Protein AF-G5GIS7-F1 (afdb_monomer_lite)

Structure (mmCIF, N/CA/C/O backbone):
data_AF-G5GIS7-F1
#
_entry.id   AF-G5GIS7-F1
#
loop_
_atom_site.group_PDB
_atom_site.id
_atom_site.type_symbol
_atom_site.label_atom_id
_atom_site.label_alt_id
_atom_site.label_comp_id
_atom_site.label_asym_id
_atom_site.label_entity_id
_atom_site.label_seq_id
_atom_site.pdbx_PDB_ins_code
_atom_site.Cartn_x
_atom_site.Cartn_y
_atom_site.Cartn_z
_atom_site.occupancy
_atom_site.B_iso_or_equiv
_atom_site.auth_seq_id
_atom_site.auth_comp_id
_atom_site.auth_asym_id
_atom_site.auth_atom_id
_atom_site.pdbx_PDB_model_num
ATOM 1 N N . MET A 1 1 ? 23.547 7.539 -21.924 1.00 41.38 1 MET A N 1
ATOM 2 C CA . MET A 1 1 ? 24.339 7.428 -23.169 1.00 41.38 1 MET A CA 1
ATOM 3 C C . MET A 1 1 ? 24.016 6.128 -23.906 1.00 41.38 1 MET A C 1
ATOM 5 O O . MET A 1 1 ? 24.694 5.139 -23.691 1.00 41.38 1 MET A O 1
ATOM 9 N N . ARG A 1 2 ? 22.946 6.072 -24.714 1.00 46.19 2 ARG A N 1
ATOM 10 C CA . ARG A 1 2 ? 22.617 4.877 -25.535 1.00 46.19 2 ARG A CA 1
ATOM 11 C C . ARG A 1 2 ? 22.437 5.174 -27.033 1.00 46.19 2 ARG A C 1
ATOM 13 O O . ARG A 1 2 ? 22.312 4.249 -27.822 1.00 46.19 2 ARG A O 1
ATOM 20 N N . TRP A 1 3 ? 22.486 6.449 -27.416 1.00 50.25 3 TRP A N 1
ATOM 21 C CA . TRP A 1 3 ? 22.297 6.937 -28.784 1.00 50.25 3 TRP A CA 1
ATOM 22 C C . TRP A 1 3 ? 23.557 6.863 -29.641 1.00 50.25 3 TRP A C 1
ATOM 24 O O . TRP A 1 3 ? 23.447 6.771 -30.852 1.00 50.25 3 TRP A O 1
ATOM 34 N N . VAL A 1 4 ? 24.735 6.813 -29.016 1.00 56.12 4 VAL A N 1
ATOM 35 C CA . VAL A 1 4 ? 26.018 6.712 -29.722 1.00 56.12 4 VAL A CA 1
ATOM 36 C C . VAL A 1 4 ? 26.202 5.327 -30.344 1.00 56.12 4 VAL A C 1
ATOM 38 O O . VAL A 1 4 ? 26.848 5.222 -31.372 1.00 56.12 4 VAL A O 1
ATOM 41 N N . TYR A 1 5 ? 25.595 4.262 -29.803 1.00 56.47 5 TYR A N 1
ATOM 42 C CA . TYR A 1 5 ? 25.905 2.887 -30.221 1.00 56.47 5 TYR A CA 1
ATOM 43 C C . TYR A 1 5 ? 25.454 2.525 -31.636 1.00 56.47 5 TYR A C 1
ATOM 45 O O . TYR A 1 5 ? 26.209 1.865 -32.338 1.00 56.47 5 TYR A O 1
ATOM 53 N N . ALA A 1 6 ? 24.258 2.928 -32.074 1.00 61.09 6 ALA A N 1
ATOM 54 C CA . ALA A 1 6 ? 23.791 2.600 -33.427 1.00 61.09 6 ALA A CA 1
ATOM 55 C C . ALA A 1 6 ? 24.557 3.380 -34.522 1.00 61.09 6 ALA A C 1
ATOM 57 O O . ALA A 1 6 ? 25.042 2.753 -35.468 1.00 61.09 6 ALA A O 1
ATOM 58 N N . PRO A 1 7 ? 24.770 4.702 -34.381 1.00 66.88 7 PRO A N 1
ATOM 59 C CA . PRO A 1 7 ? 25.640 5.475 -35.261 1.00 66.88 7 PRO A CA 1
ATOM 60 C C . PRO A 1 7 ? 27.097 4.982 -35.228 1.00 66.88 7 PRO A C 1
ATOM 62 O O . PRO A 1 7 ? 27.709 4.796 -36.274 1.00 66.88 7 PRO A O 1
ATOM 65 N N . TYR A 1 8 ? 27.629 4.672 -34.042 1.00 65.62 8 TYR A N 1
ATOM 66 C CA . TYR A 1 8 ? 28.979 4.131 -33.857 1.00 65.62 8 TYR A CA 1
ATOM 67 C C . TYR A 1 8 ? 29.155 2.753 -34.496 1.00 65.62 8 TYR A C 1
ATOM 69 O O . TYR A 1 8 ? 30.125 2.527 -35.211 1.00 65.62 8 TYR A O 1
ATOM 77 N N . MET A 1 9 ? 28.200 1.840 -34.305 1.00 69.62 9 MET A N 1
ATOM 78 C CA . MET A 1 9 ? 28.219 0.524 -34.945 1.00 69.62 9 MET A CA 1
ATOM 79 C C . MET A 1 9 ? 28.153 0.658 -36.468 1.00 69.62 9 MET A C 1
ATOM 81 O O . MET A 1 9 ? 28.877 -0.037 -37.174 1.00 69.62 9 MET A O 1
ATOM 85 N N . THR A 1 10 ? 27.356 1.599 -36.976 1.00 73.06 10 THR A N 1
ATOM 86 C CA . THR A 1 10 ? 27.286 1.899 -38.412 1.00 73.06 10 THR A CA 1
ATOM 87 C C . THR A 1 10 ? 28.620 2.444 -38.930 1.00 73.06 10 THR A C 1
ATOM 89 O O . THR A 1 10 ? 29.107 1.981 -39.959 1.00 73.06 10 THR A O 1
ATOM 92 N N . ALA A 1 11 ? 29.266 3.350 -38.189 1.00 72.06 11 ALA A N 1
ATOM 93 C CA . ALA A 1 11 ? 30.587 3.880 -38.520 1.00 72.06 11 ALA A CA 1
ATOM 94 C C . ALA A 1 11 ? 31.678 2.793 -38.498 1.00 72.06 11 ALA A C 1
ATOM 96 O O . ALA A 1 11 ? 32.523 2.756 -39.390 1.00 72.06 11 ALA A O 1
ATOM 97 N N . LEU A 1 12 ? 31.640 1.866 -37.534 1.00 75.25 12 LEU A N 1
ATOM 98 C CA . LEU A 1 12 ? 32.563 0.727 -37.460 1.00 75.25 12 LEU A CA 1
ATOM 99 C C . LEU A 1 12 ? 32.364 -0.265 -38.612 1.00 75.25 12 LEU A C 1
ATOM 101 O O . LEU A 1 12 ? 33.343 -0.736 -39.195 1.00 75.25 12 LEU A O 1
ATOM 105 N N . LEU A 1 13 ? 31.113 -0.571 -38.965 1.00 80.62 13 LEU A N 1
ATOM 106 C CA . LEU A 1 13 ? 30.795 -1.426 -40.110 1.00 80.62 13 LEU A CA 1
ATOM 107 C C . LEU A 1 13 ? 31.241 -0.774 -41.423 1.00 80.62 13 LEU A C 1
ATOM 109 O O . LEU A 1 13 ? 31.802 -1.448 -42.287 1.00 80.62 13 LEU A O 1
ATOM 113 N N . TRP A 1 14 ? 31.062 0.541 -41.550 1.00 76.38 14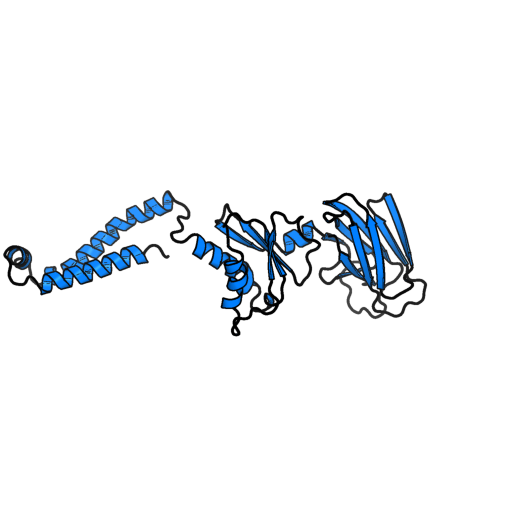 TRP A N 1
ATOM 114 C CA . TRP A 1 14 ? 31.509 1.299 -42.713 1.00 76.38 14 TRP A CA 1
ATOM 115 C C . TRP A 1 14 ? 33.040 1.379 -42.808 1.00 76.38 14 TRP A C 1
ATOM 117 O O . TRP A 1 14 ? 33.592 1.127 -43.877 1.00 76.38 14 TRP A O 1
ATOM 127 N N . LEU A 1 15 ? 33.742 1.601 -41.691 1.00 76.38 15 LEU A N 1
ATOM 128 C CA . LEU A 1 15 ? 35.206 1.502 -41.608 1.00 76.38 15 LEU A CA 1
ATOM 129 C C . LEU A 1 15 ? 35.711 0.121 -42.037 1.00 76.38 15 LEU A C 1
ATOM 131 O O . LEU A 1 15 ? 36.647 0.020 -42.830 1.00 76.38 15 LEU A O 1
ATOM 135 N N . SER A 1 16 ? 35.091 -0.943 -41.520 1.00 78.56 16 SER A N 1
ATOM 136 C CA . SER A 1 16 ? 35.437 -2.324 -41.865 1.00 78.56 16 SER A CA 1
ATOM 137 C C . SER A 1 16 ? 35.238 -2.588 -43.360 1.00 78.56 16 SER A C 1
ATOM 139 O O . SER A 1 16 ? 36.114 -3.163 -44.011 1.00 78.56 16 SER A O 1
ATOM 141 N N . HIS A 1 17 ? 34.132 -2.095 -43.922 1.00 77.00 17 HIS A N 1
ATOM 142 C CA . HIS A 1 17 ? 33.846 -2.181 -45.348 1.00 77.00 17 HIS A CA 1
ATOM 143 C C . HIS A 1 17 ? 34.883 -1.427 -46.192 1.00 77.00 17 HIS A C 1
ATOM 145 O O . HIS A 1 17 ? 35.451 -2.020 -47.106 1.00 77.00 17 HIS A O 1
ATOM 151 N N . MET A 1 18 ? 35.187 -0.168 -45.854 1.00 69.88 18 MET A N 1
ATOM 152 C CA . MET A 1 18 ? 36.185 0.647 -46.557 1.00 69.88 18 MET A CA 1
ATOM 153 C C . MET A 1 18 ? 37.582 0.026 -46.517 1.00 69.88 18 MET A C 1
ATOM 155 O O . MET A 1 18 ? 38.285 -0.013 -47.524 1.00 69.88 18 MET A O 1
ATOM 159 N N . TYR A 1 19 ? 37.995 -0.496 -45.364 1.00 68.69 19 TYR A N 1
ATOM 160 C CA . TYR A 1 19 ? 39.283 -1.176 -45.249 1.00 68.69 19 TYR A CA 1
ATOM 161 C C . TYR A 1 19 ? 39.321 -2.448 -46.114 1.00 68.69 19 TYR A C 1
ATOM 163 O O . TYR A 1 19 ? 40.335 -2.762 -46.742 1.00 68.69 19 TYR A O 1
ATOM 171 N N . GLY A 1 20 ? 38.191 -3.158 -46.195 1.00 71.50 20 GLY A N 1
ATOM 172 C CA . GLY A 1 20 ? 38.004 -4.308 -47.071 1.00 71.50 20 GLY A CA 1
ATOM 173 C C . GLY A 1 20 ? 38.079 -3.962 -48.561 1.00 71.50 20 GLY A C 1
ATOM 174 O O . GLY A 1 20 ? 38.760 -4.670 -49.303 1.00 71.50 20 GLY A O 1
ATOM 175 N N . THR A 1 21 ? 37.428 -2.883 -49.008 1.00 67.38 21 THR A N 1
ATOM 176 C CA . THR A 1 21 ? 37.436 -2.451 -50.418 1.00 67.38 21 THR A CA 1
ATOM 177 C C . THR A 1 21 ? 38.804 -1.929 -50.845 1.00 67.38 21 THR A C 1
ATOM 179 O O . THR A 1 21 ? 39.327 -2.398 -51.854 1.00 67.38 21 THR A O 1
ATOM 182 N N . ILE A 1 22 ? 39.458 -1.094 -50.028 1.00 65.38 22 ILE A N 1
ATOM 183 C CA . ILE A 1 22 ? 40.820 -0.586 -50.287 1.00 65.38 22 ILE A CA 1
ATOM 184 C C . ILE A 1 22 ? 41.828 -1.738 -50.429 1.00 65.38 22 ILE A C 1
ATOM 186 O O . ILE A 1 22 ? 42.713 -1.703 -51.284 1.00 65.38 22 ILE A O 1
ATOM 190 N N . LYS A 1 23 ? 41.690 -2.800 -49.625 1.00 64.12 23 LYS A N 1
ATOM 191 C CA . LYS A 1 23 ? 42.553 -3.988 -49.720 1.00 64.12 23 LYS A CA 1
ATOM 192 C C . LYS A 1 23 ? 42.268 -4.836 -50.970 1.00 64.12 23 LYS A C 1
ATOM 194 O O . LYS A 1 23 ? 43.167 -5.539 -51.434 1.00 64.12 23 LYS A O 1
ATOM 199 N N . LYS A 1 24 ? 41.039 -4.793 -51.498 1.00 63.12 24 LYS A N 1
ATOM 200 C CA . LYS A 1 24 ? 40.563 -5.609 -52.629 1.00 63.12 24 LYS A CA 1
ATOM 201 C C . LYS A 1 24 ? 40.797 -4.935 -53.991 1.00 63.12 24 LYS A C 1
ATOM 203 O O . LYS A 1 24 ? 41.117 -5.627 -54.952 1.00 63.12 24 LYS A O 1
ATOM 208 N N . GLU A 1 25 ? 40.716 -3.607 -54.071 1.00 57.19 25 GLU A N 1
ATOM 209 C CA . GLU A 1 25 ? 40.861 -2.804 -55.300 1.00 57.19 25 GLU A CA 1
ATOM 210 C C . GLU A 1 25 ? 42.290 -2.289 -55.529 1.00 57.19 25 GLU A C 1
ATOM 212 O O . GLU A 1 25 ? 42.530 -1.122 -55.821 1.00 57.19 25 GLU A O 1
ATOM 217 N N . LYS A 1 26 ? 43.284 -3.176 -55.463 1.00 53.94 26 LYS A N 1
ATOM 218 C CA . LYS A 1 26 ? 44.680 -2.817 -55.771 1.00 53.94 26 LYS A CA 1
ATOM 219 C C . LYS A 1 26 ? 44.953 -2.607 -57.279 1.00 53.94 26 LYS A C 1
ATOM 221 O O . LYS A 1 26 ? 46.117 -2.497 -57.650 1.00 53.94 26 LYS A O 1
ATOM 226 N N . ASN A 1 27 ? 43.926 -2.612 -58.145 1.00 52.44 27 ASN A N 1
ATOM 227 C CA . ASN A 1 27 ? 44.089 -2.816 -59.595 1.00 52.44 27 ASN A CA 1
ATOM 228 C C . ASN A 1 27 ? 43.107 -2.051 -60.522 1.00 52.44 27 ASN A C 1
ATOM 230 O O . ASN A 1 27 ? 42.853 -2.500 -61.637 1.00 52.44 27 ASN A O 1
ATOM 234 N N . THR A 1 28 ? 42.567 -0.902 -60.105 1.00 56.56 28 THR A N 1
ATOM 235 C CA . THR A 1 28 ? 41.702 -0.034 -60.942 1.00 56.56 28 THR A CA 1
ATOM 236 C C . THR A 1 28 ? 42.168 1.425 -60.905 1.00 56.56 28 THR A C 1
ATOM 238 O O . THR A 1 28 ? 42.753 1.871 -59.921 1.00 56.56 28 THR A O 1
ATOM 241 N N . ASP A 1 29 ? 41.940 2.187 -61.981 1.00 55.34 29 ASP A N 1
ATOM 242 C CA . ASP A 1 29 ? 42.545 3.520 -62.178 1.00 55.34 29 ASP A CA 1
ATOM 243 C C . ASP A 1 29 ? 42.089 4.592 -61.163 1.00 55.34 29 ASP A C 1
ATOM 245 O O . ASP A 1 29 ? 42.857 5.494 -60.844 1.00 55.34 29 ASP A O 1
ATOM 249 N N . ILE A 1 30 ? 40.917 4.434 -60.539 1.00 53.34 30 ILE A N 1
ATOM 250 C CA . ILE A 1 30 ? 40.466 5.286 -59.417 1.00 53.34 30 ILE A CA 1
ATOM 251 C C . ILE A 1 30 ? 41.329 5.044 -58.167 1.00 53.34 30 ILE A C 1
ATOM 253 O O . ILE A 1 30 ? 41.683 5.974 -57.440 1.00 53.34 30 ILE A O 1
ATOM 257 N N . ALA A 1 31 ? 41.744 3.793 -57.941 1.00 51.88 31 ALA A N 1
ATOM 258 C CA . ALA A 1 31 ? 42.664 3.462 -56.865 1.00 51.88 31 ALA A CA 1
ATOM 259 C C . ALA A 1 31 ? 44.048 4.060 -57.122 1.00 51.88 31 ALA A C 1
ATOM 261 O O . ALA A 1 31 ? 44.686 4.436 -56.152 1.00 51.88 31 ALA A O 1
ATOM 262 N N . LYS A 1 32 ? 44.498 4.207 -58.382 1.00 52.78 32 LYS A N 1
ATOM 263 C CA . LYS A 1 32 ? 45.757 4.897 -58.735 1.00 52.78 32 LYS A CA 1
ATOM 264 C C . LYS A 1 32 ? 45.737 6.386 -58.393 1.00 52.78 32 LYS A C 1
ATOM 266 O O . LYS A 1 32 ? 46.748 6.898 -57.925 1.00 52.78 32 LYS A O 1
ATOM 271 N N . GLU A 1 33 ? 44.607 7.059 -58.595 1.00 54.78 33 GLU A N 1
ATOM 272 C CA . GLU A 1 33 ? 44.451 8.483 -58.274 1.00 54.78 33 GLU A CA 1
ATOM 273 C C . GLU A 1 33 ? 44.443 8.706 -56.753 1.00 54.78 33 GLU A C 1
ATOM 275 O O . GLU A 1 33 ? 45.210 9.518 -56.235 1.00 54.78 33 GLU A O 1
ATOM 280 N N . ILE A 1 34 ? 43.719 7.864 -56.007 1.00 53.97 34 ILE A N 1
ATOM 281 C CA . ILE A 1 34 ? 43.790 7.821 -54.536 1.00 53.97 34 ILE A CA 1
ATOM 282 C C . ILE A 1 34 ? 45.190 7.373 -54.067 1.00 53.97 34 ILE A C 1
ATOM 284 O O . ILE A 1 34 ? 45.705 7.895 -53.080 1.00 53.97 34 ILE A O 1
ATOM 288 N N . LEU A 1 35 ? 45.854 6.462 -54.796 1.00 51.41 35 LEU A N 1
ATOM 289 C CA . LEU A 1 35 ? 47.236 5.995 -54.589 1.00 51.41 35 LEU A CA 1
ATOM 290 C C . LEU A 1 35 ? 48.300 7.045 -54.950 1.00 51.41 35 LEU A C 1
ATOM 292 O O . LEU A 1 35 ? 49.472 6.808 -54.658 1.00 51.41 35 LEU A O 1
ATOM 296 N N . SER A 1 36 ? 47.932 8.192 -55.517 1.00 53.22 36 SER A N 1
ATOM 297 C CA . SER A 1 36 ? 48.874 9.268 -55.852 1.00 53.22 36 SER A CA 1
ATOM 298 C C . SER A 1 36 ? 49.055 10.294 -54.725 1.00 53.22 36 SER A C 1
ATOM 300 O O . SER A 1 36 ? 50.041 11.023 -54.717 1.00 53.22 36 SER A O 1
ATOM 302 N N . MET A 1 37 ? 48.156 10.306 -53.732 1.00 54.31 37 MET A N 1
ATOM 303 C CA . MET A 1 37 ? 48.352 11.050 -52.483 1.00 54.31 37 MET A CA 1
ATOM 304 C C . MET A 1 37 ? 49.480 10.413 -51.656 1.00 54.31 37 MET A C 1
ATOM 306 O O . MET A 1 37 ? 49.681 9.197 -51.716 1.00 54.31 37 MET A O 1
ATOM 310 N N . ASP A 1 38 ? 50.217 11.211 -50.882 1.00 55.00 38 ASP A N 1
ATOM 311 C CA . ASP A 1 38 ? 51.342 10.728 -50.072 1.00 55.00 38 ASP A CA 1
ATOM 312 C C . ASP A 1 38 ? 50.945 9.532 -49.187 1.00 55.00 38 ASP A C 1
ATOM 314 O O . ASP A 1 38 ? 49.835 9.470 -48.645 1.00 55.00 38 ASP A O 1
ATOM 318 N N . ILE A 1 39 ? 51.844 8.546 -49.085 1.00 54.38 39 ILE A N 1
ATOM 319 C CA . ILE A 1 39 ? 51.594 7.231 -48.459 1.00 54.38 39 ILE A CA 1
ATOM 320 C C . ILE A 1 39 ? 51.062 7.369 -47.023 1.00 54.38 39 ILE A C 1
ATOM 322 O O . ILE A 1 39 ? 50.207 6.576 -46.624 1.00 54.38 39 ILE A O 1
ATOM 326 N N . ASP A 1 40 ? 51.478 8.411 -46.301 1.00 59.78 40 ASP A N 1
ATOM 327 C CA . ASP A 1 40 ? 51.041 8.672 -44.929 1.00 59.78 40 ASP A CA 1
ATOM 328 C C . ASP A 1 40 ? 49.538 8.971 -44.820 1.00 59.78 40 ASP A C 1
ATOM 330 O O . ASP A 1 40 ? 48.874 8.454 -43.926 1.00 59.78 40 ASP A O 1
ATOM 334 N N . ILE A 1 41 ? 48.936 9.726 -45.746 1.00 59.44 41 ILE A N 1
ATOM 335 C CA . ILE A 1 41 ? 47.538 10.183 -45.604 1.00 59.44 41 ILE A CA 1
ATOM 336 C C . ILE A 1 41 ? 46.534 9.039 -45.820 1.00 59.44 41 ILE A C 1
ATOM 338 O O . ILE A 1 41 ? 45.474 9.004 -45.194 1.00 59.44 41 ILE A O 1
ATOM 342 N N . LYS A 1 42 ? 46.866 8.052 -46.659 1.00 60.81 42 LYS A N 1
ATOM 343 C CA . LYS A 1 42 ? 45.969 6.928 -47.000 1.00 60.81 42 LYS A CA 1
ATOM 344 C C . LYS A 1 42 ? 45.643 6.042 -45.813 1.00 60.81 42 LYS A C 1
ATOM 346 O O . LYS A 1 42 ? 44.521 5.556 -45.700 1.00 60.81 42 LYS A O 1
ATOM 351 N N . GLN A 1 43 ? 46.624 5.825 -44.941 1.00 65.62 43 GLN A N 1
ATOM 352 C CA . GLN A 1 43 ? 46.437 5.012 -43.746 1.00 65.62 43 GLN A CA 1
ATOM 353 C C . GLN A 1 43 ? 45.480 5.694 -42.759 1.00 65.62 43 GLN A C 1
ATOM 355 O O . GLN A 1 43 ? 44.732 5.013 -42.056 1.00 65.62 43 GLN A O 1
ATOM 360 N N . TYR A 1 44 ? 45.458 7.030 -42.757 1.00 71.94 44 TYR A N 1
ATOM 361 C CA . TYR A 1 44 ? 44.609 7.827 -41.877 1.00 71.94 44 TYR A CA 1
ATOM 362 C C . TYR A 1 44 ? 43.270 8.237 -42.503 1.00 71.94 44 TYR A C 1
ATOM 364 O O . TYR A 1 44 ? 42.366 8.615 -41.763 1.00 71.94 44 TYR A O 1
ATOM 372 N N . LEU A 1 45 ? 43.085 8.110 -43.822 1.00 73.56 45 LEU A N 1
ATOM 373 C CA . LEU A 1 45 ? 41.861 8.515 -44.528 1.00 73.56 45 LEU A CA 1
ATOM 374 C C . LEU A 1 45 ? 40.560 7.943 -43.917 1.00 73.56 45 LEU A C 1
ATOM 376 O O . LEU A 1 45 ? 39.625 8.719 -43.712 1.00 73.56 45 LEU A O 1
ATOM 380 N N . PRO A 1 46 ? 40.472 6.650 -43.541 1.00 71.06 46 PRO A N 1
ATOM 381 C CA . PRO A 1 46 ? 39.270 6.117 -42.896 1.00 71.06 46 PRO A CA 1
ATOM 382 C C . PRO A 1 46 ? 39.005 6.761 -41.525 1.00 71.06 46 PRO A C 1
ATOM 384 O O . PRO A 1 46 ? 37.862 7.061 -41.184 1.00 71.06 46 PRO A O 1
ATOM 387 N N . PHE A 1 47 ? 40.060 7.034 -40.753 1.00 74.12 47 PHE A N 1
ATOM 388 C CA . PHE A 1 47 ? 39.956 7.698 -39.451 1.00 74.12 47 PHE A CA 1
ATOM 389 C C . PHE A 1 47 ? 39.544 9.167 -39.591 1.00 74.12 47 PHE A C 1
ATOM 391 O O . PHE A 1 47 ? 38.716 9.642 -38.816 1.00 74.12 47 PHE A O 1
ATOM 398 N N . ILE A 1 48 ? 40.062 9.864 -40.607 1.00 79.94 48 ILE A N 1
ATOM 399 C CA . ILE A 1 48 ? 39.685 11.243 -40.936 1.00 79.94 48 ILE A CA 1
ATOM 400 C C . ILE A 1 48 ? 38.194 11.314 -41.283 1.00 79.94 48 ILE A C 1
ATOM 402 O O . ILE A 1 48 ? 37.493 12.190 -40.785 1.00 79.94 48 ILE A O 1
ATOM 406 N N . LEU A 1 49 ? 37.681 10.368 -42.074 1.00 77.88 49 LEU A N 1
ATOM 407 C CA . LEU A 1 49 ? 36.263 10.326 -42.436 1.00 77.88 49 LEU A CA 1
ATOM 408 C C . LEU A 1 49 ? 35.357 10.079 -41.222 1.00 77.88 49 LEU A C 1
ATOM 410 O O . LEU A 1 49 ? 34.330 10.742 -41.086 1.00 77.88 49 LEU A O 1
ATOM 414 N N . VAL A 1 50 ? 35.751 9.192 -40.302 1.00 78.31 50 VAL A N 1
ATOM 415 C CA . VAL A 1 50 ? 35.011 8.981 -39.043 1.00 78.31 50 VAL A CA 1
ATOM 416 C C . VAL A 1 50 ? 35.076 10.202 -38.135 1.00 78.31 50 VAL A C 1
ATOM 418 O O . VAL A 1 50 ? 34.076 10.550 -37.509 1.00 78.31 50 VAL A O 1
ATOM 421 N N . PHE A 1 51 ? 36.218 10.886 -38.085 1.00 80.75 51 PHE A N 1
ATOM 422 C CA . PHE A 1 51 ? 36.359 12.120 -37.323 1.00 80.75 51 PHE A CA 1
ATOM 423 C C . PHE A 1 51 ? 35.461 13.236 -37.874 1.00 80.75 51 PHE A C 1
ATOM 425 O O . PHE A 1 51 ? 34.721 13.855 -37.112 1.00 80.75 51 PHE A O 1
ATOM 432 N N . ILE A 1 52 ? 35.451 13.439 -39.196 1.00 82.69 52 ILE A N 1
ATOM 433 C CA . ILE A 1 52 ? 34.552 14.391 -39.865 1.00 82.69 52 ILE A CA 1
ATOM 434 C C . ILE A 1 52 ? 33.093 14.035 -39.577 1.00 82.69 52 ILE A C 1
ATOM 436 O O . ILE A 1 52 ? 32.308 14.906 -39.210 1.00 82.69 52 ILE A O 1
ATOM 440 N N . TRP A 1 53 ? 32.730 12.757 -39.687 1.00 80.19 53 TRP A N 1
ATOM 441 C CA . TRP A 1 53 ? 31.384 12.296 -39.372 1.00 80.19 53 TRP A CA 1
ATOM 442 C C . TRP A 1 53 ? 30.998 12.578 -37.909 1.00 80.19 53 TRP A C 1
ATOM 444 O O . TRP A 1 53 ? 29.911 13.100 -37.669 1.00 80.19 53 TRP A O 1
ATOM 454 N N . MET A 1 54 ? 31.889 12.334 -36.938 1.00 78.38 54 MET A N 1
ATOM 455 C CA . MET A 1 54 ? 31.638 12.671 -35.529 1.00 78.38 54 MET A CA 1
ATOM 456 C C . MET A 1 54 ? 31.392 14.171 -35.345 1.00 78.38 54 MET A C 1
ATOM 458 O O . MET A 1 54 ? 30.416 14.549 -34.704 1.00 78.38 54 MET A O 1
ATOM 462 N N . VAL A 1 55 ? 32.224 15.026 -35.949 1.00 84.62 55 VAL A N 1
ATOM 463 C CA . VAL A 1 55 ? 32.067 16.490 -35.876 1.00 84.62 55 VAL A CA 1
ATOM 464 C C . VAL A 1 55 ? 30.739 16.942 -36.490 1.00 84.62 55 VAL A C 1
ATOM 466 O O . VAL A 1 55 ? 30.077 17.811 -35.927 1.00 84.62 55 VAL A O 1
ATOM 469 N N . LEU A 1 56 ? 30.314 16.333 -37.601 1.00 82.50 56 LEU A N 1
ATOM 470 C CA . LEU A 1 56 ? 29.023 16.619 -38.237 1.00 82.50 56 LEU A CA 1
ATOM 471 C C . LEU A 1 56 ? 27.825 16.135 -37.407 1.00 82.50 56 LEU A C 1
ATOM 473 O O . LEU A 1 56 ? 26.756 16.740 -37.478 1.00 82.50 56 LEU A O 1
ATOM 477 N N . MET A 1 57 ? 27.990 15.083 -36.602 1.00 79.25 57 MET A N 1
ATOM 478 C CA . MET A 1 57 ? 26.931 14.572 -35.728 1.00 79.25 57 MET A CA 1
ATOM 479 C C . MET A 1 57 ? 26.726 15.424 -34.472 1.00 79.25 57 MET A C 1
ATOM 481 O O . MET A 1 57 ? 25.597 15.515 -34.002 1.00 79.25 57 MET A O 1
ATOM 485 N N . VAL A 1 58 ? 27.755 16.111 -33.961 1.00 77.75 58 VAL A N 1
ATOM 486 C CA . VAL A 1 58 ? 27.639 16.985 -32.774 1.00 77.75 58 VAL A CA 1
ATOM 487 C C . VAL A 1 58 ? 26.500 18.017 -32.882 1.00 77.75 58 VAL A C 1
ATOM 489 O O . VAL A 1 58 ? 25.673 18.067 -31.971 1.00 77.75 58 VAL A O 1
ATOM 492 N N . PRO A 1 59 ? 26.370 18.832 -33.951 1.00 80.69 59 PRO A N 1
ATOM 493 C CA . PRO A 1 59 ? 25.258 19.776 -34.065 1.00 80.69 59 PRO A CA 1
ATOM 494 C C . PRO A 1 59 ? 23.901 19.076 -34.218 1.00 80.69 59 PRO A C 1
ATOM 496 O O . PRO A 1 59 ? 22.905 19.586 -33.709 1.00 80.69 59 PRO A O 1
ATOM 499 N N . VAL A 1 60 ? 23.850 17.905 -34.863 1.00 76.38 60 VAL A N 1
ATOM 500 C CA . VAL A 1 60 ? 22.626 17.093 -34.980 1.00 76.38 60 VAL A CA 1
ATOM 501 C C . VAL A 1 60 ? 22.190 16.575 -33.608 1.00 76.38 60 VAL A C 1
ATOM 503 O O . VAL A 1 60 ? 21.007 16.644 -33.280 1.00 76.38 60 VAL A O 1
ATOM 506 N N . GLU A 1 61 ? 23.130 16.120 -32.778 1.00 70.25 61 GLU A N 1
ATOM 507 C CA . GLU A 1 61 ? 22.864 15.683 -31.407 1.00 70.25 61 GLU A CA 1
ATOM 508 C C . GLU A 1 61 ? 22.448 16.849 -30.507 1.00 70.25 61 GLU A C 1
ATOM 510 O O . GLU A 1 61 ? 21.445 16.739 -29.807 1.00 70.25 61 GLU A O 1
ATOM 515 N N . LEU A 1 62 ? 23.149 17.987 -30.552 1.00 73.44 62 LEU A N 1
ATOM 516 C CA . LEU A 1 62 ? 22.790 19.181 -29.774 1.00 73.44 62 LEU A CA 1
ATOM 517 C C . LEU A 1 62 ? 21.410 19.728 -30.176 1.00 73.44 62 LEU A C 1
ATOM 519 O O . LEU A 1 62 ? 20.607 20.111 -29.318 1.00 73.44 62 LEU A O 1
ATOM 523 N N . TYR A 1 63 ? 21.094 19.725 -31.473 1.00 73.25 63 TYR A N 1
ATOM 524 C CA . TYR A 1 63 ? 19.768 20.086 -31.970 1.00 73.25 63 TYR A CA 1
ATOM 525 C C . TYR A 1 63 ? 18.707 19.071 -31.525 1.00 73.25 63 TYR A C 1
ATOM 527 O O . TYR A 1 63 ? 17.658 19.457 -31.012 1.00 73.25 63 TYR A O 1
ATOM 535 N N . GLY A 1 64 ? 18.997 17.774 -31.649 1.00 66.12 64 GLY A N 1
ATOM 536 C CA . GLY A 1 64 ? 18.126 16.697 -31.185 1.00 66.12 64 GLY A CA 1
ATOM 537 C C . GLY A 1 64 ? 17.816 16.801 -29.690 1.00 66.12 64 GLY A C 1
ATOM 538 O O . GLY A 1 64 ? 16.652 16.749 -29.304 1.00 66.12 64 GLY A O 1
ATOM 539 N N . HIS A 1 65 ? 18.831 17.040 -28.860 1.00 63.59 65 HIS A N 1
ATOM 540 C CA . HIS A 1 65 ? 18.696 17.192 -27.411 1.00 63.59 65 HIS A CA 1
ATOM 541 C C . HIS A 1 65 ? 17.957 18.468 -26.990 1.00 63.59 65 HIS A C 1
ATOM 543 O O . HIS A 1 65 ? 17.236 18.443 -25.995 1.00 63.59 65 HIS A O 1
ATOM 549 N N . SER A 1 66 ? 18.120 19.575 -27.722 1.00 65.56 66 SER A N 1
ATOM 550 C CA . SER A 1 66 ? 17.440 20.843 -27.407 1.00 65.56 66 SER A CA 1
ATOM 551 C C . SER A 1 66 ? 15.977 20.880 -27.857 1.00 65.56 66 SER A C 1
ATOM 553 O O . SER A 1 66 ? 15.163 21.546 -27.221 1.00 65.56 66 SER A O 1
ATOM 555 N N . LYS A 1 67 ? 15.624 20.169 -28.936 1.00 63.53 67 LYS A N 1
ATOM 556 C CA . LYS A 1 67 ? 14.253 20.113 -29.475 1.00 63.53 67 LYS A CA 1
ATOM 557 C C . LYS A 1 67 ? 13.428 18.960 -28.926 1.00 63.53 67 LYS A C 1
ATOM 559 O O . LYS A 1 67 ? 12.216 19.108 -28.787 1.00 63.53 67 LYS A O 1
ATOM 564 N N . TYR A 1 68 ? 14.063 17.831 -28.637 1.00 57.22 68 TYR A N 1
ATOM 565 C CA . TYR A 1 68 ? 13.384 16.632 -28.178 1.00 57.22 68 TYR A CA 1
ATOM 566 C C . TYR A 1 68 ? 13.933 16.209 -26.816 1.00 57.22 68 TYR A C 1
ATOM 568 O O . TYR A 1 68 ? 14.879 15.425 -26.700 1.00 57.22 68 TYR A O 1
ATOM 576 N N . SER A 1 69 ? 13.310 16.717 -25.755 1.00 48.81 69 SER A N 1
ATOM 577 C CA . SER A 1 69 ? 13.508 16.182 -24.414 1.00 48.81 69 SER A CA 1
ATOM 578 C C . SER A 1 69 ? 12.952 14.753 -24.361 1.00 48.81 69 SER A C 1
ATOM 580 O O . SER A 1 69 ? 11.750 14.526 -24.428 1.00 48.81 69 SER A O 1
ATOM 582 N N . GLY A 1 70 ? 13.838 13.760 -24.263 1.00 54.62 70 GLY A N 1
ATOM 583 C CA . GLY A 1 70 ? 13.431 12.385 -23.967 1.00 54.62 70 GLY A CA 1
ATOM 584 C C . GLY A 1 70 ? 12.849 11.595 -25.140 1.00 54.62 70 GLY A C 1
ATOM 585 O O . GLY A 1 70 ? 11.883 10.860 -24.950 1.00 54.62 70 GLY A O 1
ATOM 586 N N . ILE A 1 71 ? 13.458 11.644 -26.333 1.00 52.72 71 ILE A N 1
ATOM 587 C CA . ILE A 1 71 ? 13.229 10.538 -27.276 1.00 52.72 71 ILE A CA 1
ATOM 588 C C . ILE A 1 71 ? 13.774 9.267 -26.611 1.00 52.72 71 ILE A C 1
ATOM 590 O O . ILE A 1 71 ? 14.930 9.208 -26.180 1.00 52.72 71 ILE A O 1
ATOM 594 N N . TYR A 1 72 ? 12.934 8.243 -26.502 1.00 53.66 72 TYR A N 1
ATOM 595 C CA . TYR A 1 72 ? 13.326 6.922 -26.031 1.00 53.66 72 TYR A CA 1
ATOM 596 C C . TYR A 1 72 ? 13.326 5.989 -27.234 1.00 53.66 72 TYR A C 1
ATOM 598 O O . TYR A 1 72 ? 12.266 5.639 -27.735 1.00 53.66 72 TYR A O 1
ATOM 606 N N . LEU A 1 73 ? 14.511 5.572 -27.694 1.00 53.50 73 LEU A N 1
ATOM 607 C CA . LEU A 1 73 ? 14.632 4.566 -28.764 1.00 53.50 73 LEU A CA 1
ATOM 608 C C . LEU A 1 73 ? 13.994 3.223 -28.370 1.00 53.50 73 LEU A C 1
ATOM 610 O O . LEU A 1 73 ? 13.628 2.441 -29.237 1.00 53.50 73 LEU A O 1
ATOM 614 N N . PHE A 1 74 ? 13.837 2.980 -27.062 1.00 63.88 74 PHE A N 1
ATOM 615 C CA . PHE A 1 74 ? 13.247 1.772 -26.488 1.00 63.88 74 PHE A CA 1
ATOM 616 C C . PHE A 1 74 ? 12.365 2.149 -25.285 1.00 63.88 74 PHE A C 1
ATOM 618 O O . PHE A 1 74 ? 12.793 1.990 -24.136 1.00 63.88 74 PHE A O 1
ATOM 625 N N . PRO A 1 75 ? 11.165 2.715 -25.517 1.00 66.31 75 PRO A N 1
ATOM 626 C CA . PRO A 1 75 ? 10.301 3.193 -24.438 1.00 66.31 75 PRO A CA 1
ATOM 627 C C . PRO A 1 75 ? 9.942 2.063 -23.470 1.00 66.31 75 PRO A C 1
ATOM 629 O O . PRO A 1 75 ? 9.964 2.275 -22.261 1.00 66.31 75 PRO A O 1
ATOM 632 N N . ASP A 1 76 ? 9.734 0.852 -23.982 1.00 75.38 76 ASP A N 1
ATOM 633 C CA . ASP A 1 76 ? 9.419 -0.321 -23.167 1.00 75.38 76 ASP A CA 1
ATOM 634 C C . ASP A 1 76 ? 10.590 -0.750 -22.288 1.00 75.38 76 ASP A C 1
ATOM 636 O O . ASP A 1 76 ? 10.400 -1.058 -21.116 1.00 75.38 76 ASP A O 1
ATOM 640 N N . GLN A 1 77 ? 11.825 -0.675 -22.791 1.00 76.31 77 GLN A N 1
ATOM 641 C CA . GLN A 1 77 ? 12.992 -1.003 -21.975 1.00 76.31 77 GLN A CA 1
ATOM 642 C C . GLN A 1 77 ? 13.151 -0.022 -20.807 1.00 76.31 77 GLN A C 1
ATOM 644 O O . GLN A 1 77 ? 13.469 -0.444 -19.699 1.00 76.31 77 GLN A O 1
ATOM 649 N N . LYS A 1 78 ? 12.912 1.280 -21.027 1.00 82.31 78 LYS A N 1
ATOM 650 C CA . LYS A 1 78 ? 12.915 2.255 -19.928 1.00 82.31 78 LYS A CA 1
ATOM 651 C C . LYS A 1 78 ? 11.824 1.923 -18.912 1.00 82.31 78 LYS A C 1
ATOM 653 O O . LYS A 1 78 ? 12.135 1.872 -17.730 1.00 82.31 78 LYS A O 1
ATOM 658 N N . ARG A 1 79 ? 10.590 1.676 -19.363 1.00 87.62 79 ARG A N 1
ATOM 659 C CA . ARG A 1 79 ? 9.458 1.324 -18.488 1.00 87.62 79 ARG A CA 1
ATOM 660 C C . ARG A 1 79 ? 9.800 0.119 -17.613 1.00 87.62 79 ARG A C 1
ATOM 662 O O . ARG A 1 79 ? 9.712 0.213 -16.396 1.00 87.62 79 ARG A O 1
ATOM 669 N N . TYR A 1 80 ? 10.294 -0.966 -18.204 1.00 87.94 80 TYR A N 1
ATOM 670 C CA . TYR A 1 80 ? 10.680 -2.162 -17.453 1.00 87.94 80 TYR A CA 1
ATOM 671 C C . TYR A 1 80 ? 11.853 -1.932 -16.501 1.00 87.94 80 TYR A C 1
ATOM 673 O O . TYR A 1 80 ? 11.837 -2.464 -15.397 1.00 87.94 80 TYR A O 1
ATOM 681 N N . ASN A 1 81 ? 12.831 -1.104 -16.873 1.00 87.88 81 ASN A N 1
ATOM 682 C CA . ASN A 1 81 ? 13.890 -0.716 -15.940 1.00 87.88 81 ASN A CA 1
ATOM 683 C C . ASN A 1 81 ? 13.317 0.081 -14.764 1.00 87.88 81 ASN A C 1
ATOM 685 O O . ASN A 1 81 ? 13.633 -0.233 -13.628 1.00 87.88 81 ASN A O 1
ATOM 689 N N . THR A 1 82 ? 12.422 1.044 -15.011 1.00 92.25 82 THR A N 1
ATOM 690 C CA . THR A 1 82 ? 11.793 1.800 -13.917 1.00 92.25 82 THR A CA 1
ATOM 691 C C . THR A 1 82 ? 10.935 0.905 -13.033 1.00 92.25 82 THR A C 1
ATOM 693 O O . THR A 1 82 ? 10.968 1.067 -11.822 1.00 92.25 82 THR A O 1
ATOM 696 N N . LEU A 1 83 ? 10.232 -0.077 -13.614 1.00 93.19 83 LEU A N 1
ATOM 697 C CA . LEU A 1 83 ? 9.504 -1.080 -12.844 1.00 93.19 83 LEU A CA 1
ATOM 698 C C . LEU A 1 83 ? 10.468 -1.872 -11.962 1.00 93.19 83 LEU A C 1
ATOM 700 O O . LEU A 1 83 ? 10.189 -2.036 -10.783 1.00 93.19 83 LEU A O 1
ATOM 704 N N . ALA A 1 84 ? 11.606 -2.319 -12.502 1.00 91.94 84 ALA A N 1
ATOM 705 C CA . ALA A 1 84 ? 12.631 -3.017 -11.730 1.00 91.94 84 ALA A CA 1
ATOM 706 C C . ALA A 1 84 ? 13.170 -2.136 -10.596 1.00 91.94 84 ALA A C 1
ATOM 708 O O . ALA A 1 84 ? 13.214 -2.594 -9.461 1.00 91.94 84 ALA A O 1
ATOM 709 N N . ASP A 1 85 ? 13.511 -0.878 -10.881 1.00 93.19 85 ASP A N 1
ATOM 710 C CA . ASP A 1 85 ? 14.084 0.064 -9.917 1.00 93.19 85 ASP A CA 1
ATOM 711 C C . ASP A 1 85 ? 13.137 0.312 -8.732 1.00 93.19 85 ASP A C 1
ATOM 713 O O . ASP A 1 85 ? 13.562 0.230 -7.580 1.00 93.19 85 ASP A O 1
ATOM 717 N N . VAL A 1 86 ? 11.845 0.552 -8.993 1.00 93.69 86 VAL A N 1
ATOM 718 C CA . VAL A 1 86 ? 10.846 0.816 -7.936 1.00 93.69 86 VAL A CA 1
ATOM 719 C C . VAL A 1 86 ? 10.347 -0.446 -7.226 1.00 93.69 86 VAL A C 1
ATOM 721 O O . VAL A 1 86 ? 9.647 -0.342 -6.224 1.00 93.69 86 VAL A O 1
ATOM 724 N N . THR A 1 87 ? 10.701 -1.634 -7.724 1.00 92.69 87 THR A N 1
ATOM 725 C CA . THR A 1 87 ? 10.332 -2.926 -7.126 1.00 92.69 87 THR A CA 1
ATOM 726 C C . THR A 1 87 ? 11.570 -3.638 -6.582 1.00 92.69 87 THR A C 1
ATOM 728 O O . THR A 1 87 ? 12.009 -3.328 -5.479 1.00 92.69 87 THR A O 1
ATOM 731 N N . TYR A 1 88 ? 12.175 -4.553 -7.341 1.00 91.56 88 TYR A N 1
ATOM 732 C CA . TYR A 1 88 ? 13.352 -5.322 -6.935 1.00 91.56 88 TYR A CA 1
ATOM 733 C C . TYR A 1 88 ? 14.555 -4.433 -6.579 1.00 91.56 88 TYR A C 1
ATOM 735 O O . TYR A 1 88 ? 15.301 -4.746 -5.661 1.00 91.56 88 TYR A O 1
ATOM 743 N N . GLY A 1 89 ? 14.741 -3.302 -7.260 1.00 91.44 89 GLY A N 1
ATOM 744 C CA . GLY A 1 89 ? 15.809 -2.347 -6.963 1.00 91.44 89 GLY A CA 1
ATOM 745 C C . GLY A 1 89 ? 15.673 -1.708 -5.579 1.00 91.44 89 GLY A C 1
ATOM 746 O O . GLY A 1 89 ? 16.678 -1.510 -4.901 1.00 91.44 89 GLY A O 1
ATOM 747 N N . LYS A 1 90 ? 14.438 -1.432 -5.142 1.00 93.44 90 LYS A N 1
ATOM 748 C CA . LYS A 1 90 ? 14.136 -0.824 -3.838 1.00 93.44 90 LYS A CA 1
ATOM 749 C C . LYS A 1 90 ? 13.996 -1.858 -2.717 1.00 93.44 90 LYS A C 1
ATOM 751 O O . LYS A 1 90 ? 14.490 -1.628 -1.619 1.00 93.44 90 LYS A O 1
ATOM 756 N N . TYR A 1 91 ? 13.327 -2.974 -2.989 1.00 91.00 91 TYR A N 1
ATOM 757 C CA . TYR A 1 91 ? 12.909 -3.961 -1.986 1.00 91.00 91 TYR A CA 1
ATOM 758 C C . TYR A 1 91 ? 13.698 -5.281 -2.043 1.00 91.00 91 TYR A C 1
ATOM 760 O O . TYR A 1 91 ? 13.523 -6.141 -1.187 1.00 91.00 91 TYR A O 1
ATOM 768 N N . GLY A 1 92 ? 14.563 -5.483 -3.040 1.00 90.31 92 GLY A N 1
ATOM 769 C CA . GLY A 1 92 ? 15.352 -6.707 -3.178 1.00 90.31 92 GLY A CA 1
ATOM 770 C C . GLY A 1 92 ? 14.483 -7.965 -3.244 1.00 90.31 92 GLY A C 1
ATOM 771 O O . GLY A 1 92 ? 13.468 -8.004 -3.938 1.00 90.31 92 GLY A O 1
ATOM 772 N N . SER A 1 93 ? 14.880 -8.999 -2.499 1.00 89.00 93 SER A N 1
ATOM 773 C CA . SER A 1 93 ? 14.136 -10.259 -2.391 1.00 89.00 93 SER A CA 1
ATOM 774 C C . SER A 1 93 ? 12.807 -10.144 -1.645 1.00 89.00 93 SER A C 1
ATOM 776 O O . SER A 1 93 ? 11.990 -11.055 -1.748 1.00 89.00 93 SER A O 1
ATOM 778 N N . ASP A 1 94 ? 12.558 -9.046 -0.931 1.00 88.94 94 ASP A N 1
ATOM 779 C CA . ASP A 1 94 ? 11.359 -8.901 -0.098 1.00 88.94 94 ASP A CA 1
ATOM 780 C C . ASP A 1 94 ? 10.091 -8.711 -0.940 1.00 88.94 94 ASP A C 1
ATOM 782 O O . ASP A 1 94 ? 8.982 -8.788 -0.420 1.00 88.94 94 ASP A O 1
ATOM 786 N N . ILE A 1 95 ? 10.229 -8.494 -2.254 1.00 89.44 95 ILE A N 1
ATOM 787 C CA . ILE A 1 95 ? 9.099 -8.490 -3.193 1.00 89.44 95 ILE A CA 1
ATOM 788 C C . ILE A 1 95 ? 8.487 -9.882 -3.393 1.00 89.44 95 ILE A C 1
ATOM 790 O O . ILE A 1 95 ? 7.356 -9.997 -3.875 1.00 89.44 95 ILE A O 1
ATOM 794 N N . PHE A 1 96 ? 9.238 -10.945 -3.093 1.00 89.69 96 PHE A N 1
ATOM 795 C CA . PHE A 1 96 ? 8.771 -12.307 -3.308 1.00 89.69 96 PHE A CA 1
ATOM 796 C C . PHE A 1 96 ? 7.719 -12.675 -2.258 1.00 89.69 96 PHE A C 1
ATOM 798 O O . PHE A 1 96 ? 7.930 -12.470 -1.067 1.00 89.69 96 PHE A O 1
ATOM 805 N N . GLY A 1 97 ? 6.562 -13.177 -2.700 1.00 87.94 97 GLY A N 1
ATOM 806 C CA . GLY A 1 97 ? 5.414 -13.445 -1.822 1.00 87.94 97 GLY A CA 1
ATOM 807 C C . GLY A 1 97 ? 4.472 -12.255 -1.593 1.00 87.94 97 GLY A C 1
ATOM 808 O O . GLY A 1 97 ? 3.436 -12.423 -0.945 1.00 87.94 97 GLY A O 1
ATOM 809 N N . LYS A 1 98 ? 4.801 -11.064 -2.121 1.00 92.00 98 LYS A N 1
ATOM 810 C CA . LYS A 1 98 ? 3.925 -9.884 -2.062 1.00 92.00 98 LYS A CA 1
ATOM 811 C C . LYS A 1 98 ? 2.875 -9.891 -3.171 1.00 92.00 98 LYS A C 1
ATOM 813 O O . LYS A 1 98 ? 3.143 -10.312 -4.298 1.00 92.00 98 LYS A O 1
ATOM 818 N N . LYS A 1 99 ? 1.711 -9.309 -2.876 1.00 94.06 99 LYS A N 1
ATOM 819 C CA . LYS A 1 99 ? 0.699 -8.966 -3.884 1.00 94.06 99 LYS A CA 1
ATOM 820 C C . LYS A 1 99 ? 0.976 -7.564 -4.437 1.00 94.06 99 LYS A C 1
ATOM 822 O O . LYS A 1 99 ? 0.949 -6.585 -3.692 1.00 94.06 99 LYS A O 1
ATOM 827 N N . ILE A 1 100 ? 1.271 -7.467 -5.728 1.00 94.31 100 ILE A N 1
ATOM 828 C CA . ILE A 1 100 ? 1.649 -6.229 -6.411 1.00 94.31 100 ILE A CA 1
ATOM 829 C C . ILE A 1 100 ? 0.461 -5.723 -7.229 1.00 94.31 100 ILE A C 1
ATOM 831 O O . ILE A 1 100 ? 0.051 -6.355 -8.199 1.00 94.31 100 ILE A O 1
ATOM 835 N N . TYR A 1 101 ? -0.059 -4.554 -6.873 1.00 95.44 101 TYR A N 1
ATOM 836 C CA . TYR A 1 101 ? -1.070 -3.849 -7.654 1.00 95.44 101 TYR A CA 1
ATOM 837 C C . TYR A 1 101 ? -0.406 -2.817 -8.561 1.00 95.44 101 TYR A C 1
ATOM 839 O O . TYR A 1 101 ? 0.399 -2.008 -8.100 1.00 95.44 101 TYR A O 1
ATOM 847 N N . ILE A 1 102 ? -0.757 -2.818 -9.844 1.00 95.25 102 ILE A N 1
ATOM 848 C CA . ILE A 1 102 ? -0.343 -1.798 -10.808 1.00 95.25 102 ILE A CA 1
ATOM 849 C C . ILE A 1 102 ? -1.578 -0.980 -11.194 1.00 95.25 102 ILE A C 1
ATOM 851 O O . ILE A 1 102 ? -2.490 -1.488 -11.843 1.00 95.25 102 ILE A O 1
ATOM 855 N N . ILE A 1 103 ? -1.605 0.286 -10.777 1.00 95.19 103 ILE A N 1
ATOM 856 C CA . ILE A 1 103 ? -2.662 1.245 -11.097 1.00 95.19 103 ILE A CA 1
ATOM 857 C C . ILE A 1 103 ? -2.431 1.802 -12.503 1.00 95.19 103 ILE A C 1
ATOM 859 O O . ILE A 1 103 ? -1.424 2.474 -12.770 1.00 95.19 103 ILE A O 1
ATOM 863 N N . GLY A 1 104 ? -3.421 1.586 -13.365 1.00 89.81 104 GLY A N 1
ATOM 864 C CA . GLY A 1 104 ? -3.410 1.941 -14.776 1.00 89.81 104 GLY A CA 1
ATOM 865 C C . GLY A 1 104 ? -2.945 0.796 -15.676 1.00 89.81 104 GLY A C 1
ATOM 866 O O . GLY A 1 104 ? -2.384 -0.203 -15.234 1.00 89.81 104 GLY A O 1
ATOM 867 N N . ASN A 1 105 ? -3.200 0.956 -16.974 1.00 87.19 105 ASN A N 1
ATOM 868 C CA . ASN A 1 105 ? -2.722 0.050 -18.023 1.00 87.19 105 ASN A CA 1
ATOM 869 C C . ASN A 1 105 ? -2.489 0.820 -19.340 1.00 87.19 105 ASN A C 1
ATOM 871 O O . ASN A 1 105 ? -2.862 0.394 -20.437 1.00 87.19 105 ASN A O 1
ATOM 875 N N . TYR A 1 106 ? -1.909 2.014 -19.225 1.00 86.88 106 TYR A N 1
ATOM 876 C CA . TYR A 1 106 ? -1.518 2.871 -20.341 1.00 86.88 106 TYR A CA 1
ATOM 877 C C . TYR A 1 106 ? -0.423 2.220 -21.188 1.00 86.88 106 TYR A C 1
ATOM 879 O O . TYR A 1 106 ? -0.405 2.389 -22.411 1.00 86.88 106 TYR A O 1
ATOM 887 N N . TYR A 1 107 ? 0.475 1.456 -20.561 1.00 86.38 107 TYR A N 1
ATOM 888 C CA . TYR A 1 107 ? 1.561 0.774 -21.266 1.00 86.38 107 TYR A CA 1
ATOM 889 C C . TYR A 1 107 ? 1.141 -0.547 -21.914 1.00 86.38 107 TYR A C 1
ATOM 891 O O . TYR A 1 107 ? 1.938 -1.121 -22.659 1.00 86.38 107 TYR A O 1
ATOM 899 N N . LYS A 1 108 ? -0.104 -1.001 -21.700 1.00 85.62 108 LYS A N 1
ATOM 900 C CA . LYS A 1 108 ? -0.663 -2.234 -22.283 1.00 85.62 108 LYS A CA 1
ATOM 901 C C . LYS A 1 108 ? 0.227 -3.451 -22.026 1.00 85.62 108 LYS A C 1
ATOM 903 O O . LYS A 1 108 ? 0.420 -4.297 -22.904 1.00 85.62 108 LYS A O 1
ATOM 908 N N . MET A 1 109 ? 0.802 -3.522 -20.828 1.00 85.56 109 MET A N 1
ATOM 909 C CA . MET A 1 109 ? 1.630 -4.648 -20.424 1.00 85.56 109 MET A CA 1
ATOM 910 C C . MET A 1 109 ? 0.750 -5.899 -20.346 1.00 85.56 109 MET A C 1
ATOM 912 O O . MET A 1 109 ? -0.298 -5.905 -19.707 1.00 85.56 109 MET A O 1
ATOM 916 N N . SER A 1 110 ? 1.148 -6.969 -21.036 1.00 85.88 110 SER A N 1
ATOM 917 C CA . SER A 1 110 ? 0.383 -8.214 -20.984 1.00 85.88 110 SER A CA 1
ATOM 918 C C . SER A 1 110 ? 0.498 -8.859 -19.601 1.00 85.88 110 SER A C 1
ATOM 920 O O . SER A 1 110 ? 1.548 -8.782 -18.958 1.00 85.88 110 SER A O 1
ATOM 922 N N . LYS A 1 111 ? -0.552 -9.570 -19.174 1.00 85.19 111 LYS A N 1
ATOM 923 C CA . LYS A 1 111 ? -0.527 -10.345 -17.925 1.00 85.19 111 LYS A CA 1
ATOM 924 C C . LYS A 1 111 ? 0.634 -11.346 -17.894 1.00 85.19 111 LYS A C 1
ATOM 926 O O . LYS A 1 111 ? 1.348 -11.428 -16.907 1.00 85.19 111 LYS A O 1
ATOM 931 N N . PHE A 1 112 ? 0.907 -12.008 -19.022 1.00 85.25 112 PHE A N 1
ATOM 932 C CA . PHE A 1 112 ? 2.057 -12.906 -19.156 1.00 85.25 112 PHE A CA 1
ATOM 933 C C . PHE A 1 112 ? 3.392 -12.210 -18.853 1.00 85.25 112 PHE A C 1
ATOM 935 O O . PHE A 1 112 ? 4.234 -12.766 -18.143 1.00 85.25 112 PHE A O 1
ATOM 942 N N . ASN A 1 113 ? 3.589 -10.992 -19.371 1.00 86.19 113 ASN A N 1
ATOM 943 C CA . ASN A 1 113 ? 4.796 -10.224 -19.087 1.00 86.19 113 ASN A CA 1
ATOM 944 C C . ASN A 1 113 ? 4.869 -9.858 -17.603 1.00 86.19 113 ASN A C 1
ATOM 946 O O . ASN A 1 113 ? 5.954 -9.927 -17.040 1.00 86.19 113 ASN A O 1
ATOM 950 N N . ALA A 1 114 ? 3.747 -9.508 -16.969 1.00 86.44 114 ALA A N 1
ATOM 951 C CA . ALA A 1 114 ? 3.704 -9.123 -15.555 1.00 86.44 114 ALA A CA 1
ATOM 952 C C . ALA A 1 114 ? 4.053 -10.299 -14.643 1.00 86.44 114 ALA A C 1
ATOM 954 O O . ALA A 1 114 ? 4.960 -10.195 -13.818 1.00 86.44 114 ALA A O 1
ATOM 955 N N . ASP A 1 115 ? 3.443 -11.453 -14.906 1.00 83.25 115 ASP A N 1
ATOM 956 C CA . ASP A 1 115 ? 3.671 -12.693 -14.164 1.00 83.25 115 ASP A CA 1
ATOM 957 C C . ASP A 1 115 ? 5.097 -13.239 -14.351 1.00 83.25 115 ASP A C 1
ATOM 959 O O . ASP A 1 115 ? 5.615 -13.982 -13.515 1.00 83.25 115 ASP A O 1
ATOM 963 N N . THR A 1 116 ? 5.743 -12.922 -15.477 1.00 86.00 116 THR A N 1
ATOM 964 C CA . THR A 1 116 ? 7.092 -13.415 -15.797 1.00 86.00 116 THR A CA 1
ATOM 965 C C . THR A 1 116 ? 8.187 -12.428 -15.407 1.00 86.00 116 THR A C 1
ATOM 967 O O . THR A 1 116 ? 9.312 -12.852 -15.144 1.00 86.00 116 THR A O 1
ATOM 970 N N . PHE A 1 117 ? 7.877 -11.133 -15.320 1.00 88.44 117 PHE A N 1
ATOM 971 C CA . PHE A 1 117 ? 8.847 -10.073 -15.047 1.00 88.44 117 PHE A CA 1
ATOM 972 C C . PHE A 1 117 ? 9.657 -10.351 -13.775 1.00 88.44 117 PHE A C 1
ATOM 974 O O . PHE A 1 117 ? 10.887 -10.375 -13.812 1.00 88.44 117 PHE A O 1
ATOM 981 N N . PHE A 1 118 ? 8.976 -10.665 -12.671 1.00 87.81 118 PHE A N 1
ATOM 982 C CA . PHE A 1 118 ? 9.624 -10.897 -11.379 1.00 87.81 118 PHE A CA 1
ATOM 983 C C . PHE A 1 118 ? 10.402 -12.216 -11.300 1.00 87.81 118 PHE A C 1
ATOM 985 O O . PHE A 1 118 ? 11.374 -12.318 -10.553 1.00 87.81 118 PHE A O 1
ATOM 992 N N . LYS A 1 119 ? 10.059 -13.206 -12.134 1.00 86.62 119 LYS A N 1
ATOM 993 C CA . LYS A 1 119 ? 10.765 -14.499 -12.188 1.00 86.62 119 LYS A CA 1
ATOM 994 C C . LYS A 1 119 ? 12.205 -14.366 -12.670 1.00 86.62 119 LYS A C 1
ATOM 996 O O . LYS A 1 119 ? 13.019 -15.231 -12.368 1.00 86.62 119 LYS A O 1
ATOM 1001 N N . VAL A 1 120 ? 12.528 -13.305 -13.412 1.00 85.44 120 VAL A N 1
ATOM 1002 C CA . VAL A 1 120 ? 13.896 -13.038 -13.884 1.00 85.44 120 VAL A CA 1
ATOM 1003 C C . VAL A 1 120 ? 14.834 -12.698 -12.722 1.00 85.44 120 VAL A C 1
ATOM 1005 O O . VAL A 1 120 ? 16.027 -12.986 -12.806 1.00 85.44 120 VAL A O 1
ATOM 1008 N N . PHE A 1 121 ? 14.300 -12.129 -11.638 1.00 84.38 121 PHE A N 1
ATOM 1009 C CA . PHE A 1 121 ? 15.072 -11.737 -10.459 1.00 84.38 121 PHE A CA 1
ATOM 1010 C C . PHE A 1 121 ? 15.186 -12.851 -9.409 1.00 84.38 121 PHE A C 1
ATOM 1012 O O . PHE A 1 121 ? 16.046 -12.773 -8.537 1.00 84.38 121 PHE A O 1
ATOM 1019 N N . ASP A 1 122 ? 14.360 -13.898 -9.490 1.00 82.56 122 ASP A N 1
ATOM 1020 C CA . ASP A 1 122 ? 14.451 -15.059 -8.603 1.00 82.56 122 ASP A CA 1
ATOM 1021 C C . ASP A 1 122 ? 15.511 -16.056 -9.121 1.00 82.56 122 ASP A C 1
ATOM 1023 O O . ASP A 1 122 ? 15.353 -16.594 -10.225 1.00 82.56 122 ASP A O 1
ATOM 1027 N N . PRO A 1 123 ? 16.551 -16.399 -8.332 1.00 77.88 123 PRO A N 1
ATOM 1028 C CA . PRO A 1 123 ? 17.520 -17.437 -8.691 1.00 77.88 123 PRO A CA 1
ATOM 1029 C C . PRO A 1 123 ? 16.886 -18.794 -9.034 1.00 77.88 123 PRO A C 1
ATOM 1031 O O . PRO A 1 123 ? 17.405 -19.525 -9.879 1.00 77.88 123 PRO A O 1
ATOM 1034 N N . LYS A 1 124 ? 15.754 -19.135 -8.403 1.00 77.88 124 LYS A N 1
ATOM 1035 C CA . LYS A 1 124 ? 14.989 -20.366 -8.661 1.00 77.88 124 LYS A CA 1
ATOM 1036 C C . LYS A 1 124 ? 13.974 -20.208 -9.800 1.00 77.88 124 LYS A C 1
ATOM 1038 O O . LYS A 1 124 ? 13.388 -21.206 -10.214 1.00 77.88 124 LYS A O 1
ATOM 1043 N N . ARG A 1 125 ? 13.793 -18.989 -10.328 1.00 70.31 125 ARG A N 1
ATOM 1044 C CA . ARG A 1 125 ? 12.844 -18.601 -11.392 1.00 70.31 125 ARG A CA 1
ATOM 1045 C C . ARG A 1 125 ? 11.381 -18.936 -11.113 1.00 70.31 125 ARG A C 1
ATOM 1047 O O . ARG A 1 125 ? 10.597 -19.134 -12.044 1.00 70.31 125 ARG A O 1
ATOM 1054 N N . LYS A 1 126 ? 11.004 -19.022 -9.845 1.00 69.38 126 LYS A N 1
ATOM 1055 C CA . LYS A 1 126 ? 9.641 -19.351 -9.448 1.00 69.38 126 LYS A CA 1
ATOM 1056 C C . LYS A 1 126 ? 8.836 -18.109 -9.084 1.00 69.38 126 LYS A C 1
ATOM 1058 O O . LYS A 1 126 ? 7.652 -18.088 -9.399 1.00 69.38 126 LYS A O 1
ATOM 1063 N N . ALA A 1 127 ? 9.478 -17.099 -8.488 1.00 67.00 127 ALA A N 1
ATOM 1064 C CA . ALA A 1 127 ? 8.821 -15.957 -7.852 1.00 67.00 127 ALA A CA 1
ATOM 1065 C C . ALA A 1 127 ? 7.652 -16.439 -6.968 1.00 67.00 127 ALA A C 1
ATOM 1067 O O . ALA A 1 127 ? 6.515 -16.006 -7.141 1.00 67.00 127 ALA A O 1
ATOM 1068 N N . GLU A 1 128 ? 7.918 -17.436 -6.107 1.00 70.00 128 GLU A N 1
ATOM 1069 C CA . GLU A 1 128 ? 6.870 -18.143 -5.354 1.00 70.00 128 GLU A CA 1
ATOM 1070 C C . GLU A 1 128 ? 6.025 -17.141 -4.550 1.00 70.00 128 GLU A C 1
ATOM 1072 O O . GLU A 1 128 ? 6.542 -16.406 -3.713 1.00 70.00 128 GLU A O 1
ATOM 1077 N N . GLY A 1 129 ? 4.719 -17.108 -4.835 1.00 72.38 129 GLY A N 1
ATOM 1078 C CA . GLY A 1 129 ? 3.741 -16.283 -4.125 1.00 72.38 129 GLY A CA 1
ATOM 1079 C C . GLY A 1 129 ? 3.653 -14.813 -4.552 1.00 72.38 129 GLY A C 1
ATOM 1080 O O . GLY A 1 129 ? 2.846 -14.093 -3.974 1.00 72.38 129 GLY A O 1
ATOM 1081 N N . THR A 1 130 ? 4.437 -14.343 -5.531 1.00 85.81 130 THR A N 1
ATOM 1082 C CA . THR A 1 130 ? 4.258 -12.983 -6.071 1.00 85.81 130 THR A CA 1
ATOM 1083 C C . THR A 1 130 ? 3.146 -12.964 -7.108 1.00 85.81 130 THR A C 1
ATOM 1085 O O . THR A 1 130 ? 3.248 -13.613 -8.150 1.00 85.81 130 THR A O 1
ATOM 1088 N N . GLU A 1 131 ? 2.114 -12.171 -6.851 1.00 89.25 131 GLU A N 1
ATOM 1089 C CA . GLU A 1 131 ? 0.988 -11.976 -7.765 1.00 89.25 131 GLU A CA 1
ATOM 1090 C C . GLU A 1 131 ? 0.961 -10.536 -8.260 1.00 89.25 131 GLU A C 1
ATOM 1092 O O . GLU A 1 131 ? 1.153 -9.612 -7.471 1.00 89.25 131 GLU A O 1
ATOM 1097 N N . VAL A 1 132 ? 0.719 -10.340 -9.558 1.00 91.69 132 VAL A N 1
ATOM 1098 C CA . VAL A 1 132 ? 0.602 -9.007 -10.155 1.00 91.69 132 VAL A CA 1
ATOM 1099 C C . VAL A 1 132 ? -0.813 -8.806 -10.676 1.00 91.69 132 VAL A C 1
ATOM 1101 O O . VAL A 1 132 ? -1.302 -9.578 -11.503 1.00 91.69 132 VAL A O 1
ATOM 1104 N N . GLU A 1 133 ? -1.466 -7.750 -10.209 1.00 93.19 133 GLU A N 1
ATOM 1105 C CA . GLU A 1 133 ? -2.833 -7.405 -10.577 1.00 93.19 133 GLU A CA 1
ATOM 1106 C C . GLU A 1 133 ? -2.890 -5.976 -11.120 1.00 93.19 133 GLU A C 1
ATOM 1108 O O . GLU A 1 133 ? -2.394 -5.037 -10.500 1.00 93.19 133 GLU A O 1
ATOM 1113 N N . PHE A 1 134 ? -3.489 -5.810 -12.300 1.00 93.50 134 PHE A N 1
ATOM 1114 C CA . PHE A 1 134 ? -3.736 -4.492 -12.877 1.00 93.50 134 PHE A CA 1
ATOM 1115 C C . PHE A 1 134 ? -5.100 -3.993 -12.421 1.00 93.50 134 PHE A C 1
ATOM 1117 O O . PHE A 1 134 ? -6.095 -4.698 -12.577 1.00 93.50 134 PHE A O 1
ATOM 1124 N N . VAL A 1 135 ? -5.134 -2.768 -11.910 1.00 94.06 135 VAL A N 1
ATOM 1125 C CA . VAL A 1 135 ? -6.346 -2.099 -11.429 1.00 94.06 135 VAL A CA 1
ATOM 1126 C C . VAL A 1 135 ? -6.475 -0.733 -12.090 1.00 94.06 135 VAL A C 1
ATOM 1128 O O . VAL A 1 135 ? -5.476 -0.123 -12.477 1.00 94.06 135 VAL A O 1
ATOM 1131 N N . GLU A 1 136 ? -7.693 -0.228 -12.247 1.00 92.25 136 GLU A N 1
ATOM 1132 C CA . GLU A 1 136 ? -7.907 1.083 -12.866 1.00 92.25 136 GLU A CA 1
ATOM 1133 C C . GLU A 1 136 ? -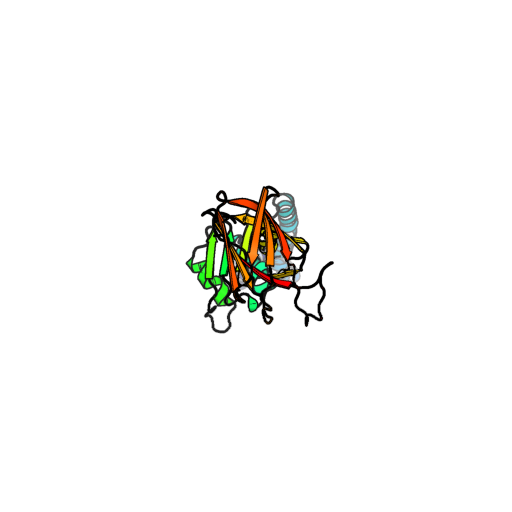7.679 2.209 -11.853 1.00 92.25 136 GLU A C 1
ATOM 1135 O O . GLU A 1 136 ? -7.161 3.277 -12.195 1.00 92.25 136 GLU A O 1
ATOM 1140 N N . SER A 1 137 ? -8.021 1.954 -10.591 1.00 92.12 137 SER A N 1
ATOM 1141 C CA . SER A 1 137 ? -8.014 2.931 -9.513 1.00 92.12 137 SER A CA 1
ATOM 1142 C C . SER A 1 137 ? -7.531 2.333 -8.193 1.00 92.12 137 SER A C 1
ATOM 1144 O O . SER A 1 137 ? -7.647 1.139 -7.932 1.00 92.12 137 SER A O 1
ATOM 1146 N N . TYR A 1 138 ? -7.066 3.198 -7.286 1.00 91.50 138 TYR A N 1
ATOM 1147 C CA . TYR A 1 138 ? -6.791 2.818 -5.894 1.00 91.50 138 TYR A CA 1
ATOM 1148 C C . TYR A 1 138 ? -8.054 2.367 -5.140 1.00 91.50 138 TYR A C 1
ATOM 1150 O O . TYR A 1 138 ? -7.965 1.833 -4.039 1.00 91.50 138 TYR A O 1
ATOM 1158 N N . ARG A 1 139 ? -9.239 2.612 -5.708 1.00 91.69 139 ARG A N 1
ATOM 1159 C CA . ARG A 1 139 ? -10.539 2.207 -5.161 1.00 91.69 139 ARG A CA 1
ATOM 1160 C C . ARG A 1 139 ? -10.904 0.748 -5.443 1.00 91.69 139 ARG A C 1
ATOM 1162 O O . ARG A 1 139 ? -11.874 0.271 -4.870 1.00 91.69 139 ARG A O 1
ATOM 1169 N N . ASP A 1 140 ? -10.151 0.065 -6.301 1.00 90.88 140 ASP A N 1
ATOM 1170 C CA . ASP A 1 140 ? -10.503 -1.278 -6.782 1.00 90.88 140 ASP A CA 1
ATOM 1171 C C . ASP A 1 140 ? -9.987 -2.405 -5.871 1.00 90.88 140 ASP A C 1
ATOM 1173 O O . ASP A 1 140 ? -10.237 -3.578 -6.128 1.00 90.88 140 ASP A O 1
ATOM 1177 N N . PHE A 1 141 ? -9.254 -2.061 -4.813 1.00 91.75 141 PHE A N 1
ATOM 1178 C CA . PHE A 1 141 ? -8.758 -2.989 -3.799 1.00 91.75 141 PHE A CA 1
ATOM 1179 C C . PHE A 1 141 ? -8.923 -2.376 -2.409 1.00 91.75 141 PHE A C 1
ATOM 1181 O O . PHE A 1 141 ? -9.053 -1.155 -2.288 1.00 91.75 141 PHE A O 1
ATOM 1188 N N . GLY A 1 142 ? -8.897 -3.205 -1.366 1.00 91.31 142 GLY A N 1
ATOM 1189 C CA . GLY A 1 142 ? -9.107 -2.768 0.013 1.00 91.31 142 GLY A CA 1
ATOM 1190 C C . GLY A 1 142 ? -7.932 -2.011 0.640 1.00 91.31 142 GLY A C 1
ATOM 1191 O O . GLY A 1 142 ? -7.181 -1.297 -0.034 1.00 91.31 142 GLY A O 1
ATOM 1192 N N . GLN A 1 143 ? -7.782 -2.138 1.958 1.00 92.12 143 GLN A N 1
ATOM 1193 C CA . GLN A 1 143 ? -6.702 -1.507 2.725 1.00 92.12 143 GLN A CA 1
ATOM 1194 C C . GLN A 1 143 ? -5.315 -2.053 2.335 1.00 92.12 143 GLN A C 1
ATOM 1196 O O . GLN A 1 143 ? -5.148 -3.233 2.020 1.00 92.12 143 GLN A O 1
ATOM 1201 N N . VAL A 1 144 ? -4.292 -1.189 2.346 1.00 92.56 144 VAL A N 1
ATOM 1202 C CA . VAL A 1 144 ? -2.918 -1.566 1.960 1.00 92.56 144 VAL A CA 1
ATOM 1203 C C . VAL A 1 144 ? -2.205 -2.218 3.141 1.00 92.56 144 VAL A C 1
ATOM 1205 O O . VAL A 1 144 ? -1.813 -1.551 4.096 1.00 92.56 144 VAL A O 1
ATOM 1208 N N . THR A 1 145 ? -1.974 -3.526 3.048 1.00 88.81 145 THR A N 1
ATOM 1209 C CA . THR A 1 145 ? -1.260 -4.292 4.084 1.00 88.81 145 THR A CA 1
ATOM 1210 C C . THR A 1 145 ? 0.262 -4.284 3.871 1.00 88.81 145 THR A C 1
ATOM 1212 O O . THR A 1 145 ? 0.779 -3.795 2.865 1.00 88.81 145 THR A O 1
ATOM 1215 N N . SER A 1 146 ? 1.030 -4.815 4.825 1.00 87.00 146 SER A N 1
ATOM 1216 C CA . SER A 1 146 ? 2.497 -4.945 4.721 1.00 87.00 146 SER A CA 1
ATOM 1217 C C . SER A 1 146 ? 2.954 -5.919 3.622 1.00 87.00 146 SER A C 1
ATOM 1219 O O . SER A 1 146 ? 4.072 -5.801 3.106 1.00 87.00 146 SER A O 1
ATOM 1221 N N . ASN A 1 147 ? 2.091 -6.858 3.220 1.00 90.25 147 ASN A N 1
ATOM 1222 C CA . ASN A 1 147 ? 2.371 -7.806 2.142 1.00 90.25 147 ASN A CA 1
ATOM 1223 C C . ASN A 1 147 ? 1.934 -7.309 0.751 1.00 90.25 147 ASN A C 1
ATOM 1225 O O . ASN A 1 147 ? 1.976 -8.061 -0.221 1.00 90.25 147 ASN A O 1
ATOM 1229 N N . MET A 1 148 ? 1.508 -6.050 0.641 1.00 94.06 148 MET A N 1
ATOM 1230 C CA . MET A 1 148 ? 1.095 -5.440 -0.621 1.00 94.06 148 MET A CA 1
ATOM 1231 C C . MET A 1 148 ? 2.114 -4.404 -1.094 1.00 94.06 148 MET A C 1
ATOM 1233 O O . MET A 1 148 ? 2.747 -3.722 -0.288 1.00 94.06 148 MET A O 1
ATOM 1237 N N . LEU A 1 149 ? 2.246 -4.275 -2.412 1.00 95.31 149 LEU A N 1
ATOM 1238 C CA . LEU A 1 149 ? 2.999 -3.210 -3.069 1.00 95.31 149 LEU A CA 1
ATOM 1239 C C . LEU A 1 149 ? 2.093 -2.556 -4.112 1.00 95.31 149 LEU A C 1
ATOM 1241 O O . LEU A 1 149 ? 1.469 -3.260 -4.902 1.00 95.31 149 LEU A O 1
ATOM 1245 N N . VAL A 1 150 ? 2.014 -1.229 -4.124 1.00 96.69 150 VAL A N 1
ATOM 1246 C CA . VAL A 1 150 ? 1.163 -0.486 -5.059 1.00 96.69 150 VAL A CA 1
ATOM 1247 C C . VAL A 1 150 ? 2.031 0.402 -5.935 1.00 96.69 150 VAL A C 1
ATOM 1249 O O . VAL A 1 150 ? 2.665 1.350 -5.475 1.00 96.69 150 VAL A O 1
ATOM 1252 N N . ILE A 1 151 ? 2.029 0.102 -7.225 1.00 96.44 151 ILE A N 1
ATOM 1253 C CA . ILE A 1 151 ? 2.760 0.824 -8.256 1.00 96.44 151 ILE A CA 1
ATOM 1254 C C . ILE A 1 151 ? 1.755 1.558 -9.142 1.00 96.44 151 ILE A C 1
ATOM 1256 O O . ILE A 1 151 ? 0.659 1.067 -9.392 1.00 96.44 151 ILE A O 1
ATOM 1260 N N . LYS A 1 152 ? 2.118 2.732 -9.652 1.00 95.69 152 LYS A N 1
ATOM 1261 C CA . LYS A 1 152 ? 1.322 3.496 -10.614 1.00 95.69 152 LYS A CA 1
ATOM 1262 C C . LYS A 1 152 ? 2.103 3.721 -11.901 1.00 95.69 152 LYS A C 1
ATOM 1264 O O . LYS A 1 152 ? 3.289 4.056 -11.869 1.00 95.69 152 LYS A O 1
ATOM 1269 N N . GLU A 1 153 ? 1.424 3.592 -13.034 1.00 93.94 153 GLU A N 1
ATOM 1270 C CA . GLU A 1 153 ? 1.957 4.042 -14.318 1.00 93.94 153 GLU A CA 1
ATOM 1271 C C . GLU A 1 153 ? 1.892 5.576 -14.425 1.00 93.94 153 GLU A C 1
ATOM 1273 O O . GLU A 1 153 ? 0.814 6.175 -14.409 1.00 93.94 153 GLU A O 1
ATOM 1278 N N . ASP A 1 154 ? 3.052 6.223 -14.557 1.00 91.31 154 ASP A N 1
ATOM 1279 C CA . ASP A 1 154 ? 3.161 7.657 -14.833 1.00 91.31 154 ASP A CA 1
ATOM 1280 C C . ASP A 1 154 ? 3.401 7.895 -16.327 1.00 91.31 154 ASP A C 1
ATOM 1282 O O . ASP A 1 154 ? 4.542 7.969 -16.801 1.00 91.31 154 ASP A O 1
ATOM 1286 N N . ALA A 1 155 ? 2.300 8.038 -17.068 1.00 86.88 155 ALA A N 1
ATOM 1287 C CA . ALA A 1 155 ? 2.321 8.273 -18.507 1.00 86.88 155 ALA A CA 1
ATOM 1288 C C . ALA A 1 155 ? 3.080 9.554 -18.909 1.00 86.88 155 ALA A C 1
ATOM 1290 O O . ALA A 1 155 ? 3.635 9.596 -20.008 1.00 86.88 155 ALA A O 1
ATOM 1291 N N . ALA A 1 156 ? 3.148 10.574 -18.042 1.00 86.38 156 ALA A N 1
ATOM 1292 C CA . ALA A 1 156 ? 3.853 11.821 -18.338 1.00 86.38 156 ALA A CA 1
ATOM 1293 C C . ALA A 1 156 ? 5.377 11.630 -18.299 1.00 86.38 156 ALA A C 1
ATOM 1295 O O . ALA A 1 156 ? 6.092 12.172 -19.141 1.00 86.38 156 ALA A O 1
ATOM 1296 N N . GLN A 1 157 ? 5.870 10.821 -17.357 1.00 84.44 157 GLN A N 1
ATOM 1297 C CA . GLN A 1 157 ? 7.300 10.509 -17.223 1.00 84.44 157 GLN A CA 1
ATOM 1298 C C . GLN A 1 157 ? 7.723 9.232 -17.963 1.00 84.44 157 GLN A C 1
ATOM 1300 O O . GLN A 1 157 ? 8.920 8.911 -18.040 1.00 84.44 157 GLN A O 1
ATOM 1305 N N . ASN A 1 158 ? 6.760 8.509 -18.542 1.00 85.50 158 ASN A N 1
ATOM 1306 C CA . ASN A 1 158 ? 6.965 7.215 -19.183 1.00 85.50 158 ASN A CA 1
ATOM 1307 C C . ASN A 1 158 ? 7.717 6.243 -18.247 1.00 85.50 158 ASN A C 1
ATOM 1309 O O . ASN A 1 158 ? 8.737 5.659 -18.632 1.00 85.50 158 ASN A O 1
ATOM 1313 N N . ALA A 1 159 ? 7.266 6.175 -16.991 1.00 89.75 159 ALA A N 1
ATOM 1314 C CA . ALA A 1 159 ? 7.875 5.425 -15.896 1.00 89.75 159 ALA A CA 1
ATOM 1315 C C . ALA A 1 159 ? 6.813 4.756 -15.004 1.00 89.75 159 ALA A C 1
ATOM 1317 O O . ALA A 1 159 ? 5.620 5.052 -15.112 1.00 89.75 159 ALA A O 1
ATOM 1318 N N . PHE A 1 160 ? 7.266 3.861 -14.127 1.00 94.12 160 PHE A N 1
ATOM 1319 C CA . PHE A 1 160 ? 6.501 3.371 -12.981 1.00 94.12 160 PHE A CA 1
ATOM 1320 C C . PHE A 1 160 ? 6.934 4.106 -11.712 1.00 94.12 160 PHE A C 1
ATOM 1322 O O . PHE A 1 160 ? 8.112 4.429 -11.556 1.00 94.12 160 PHE A O 1
ATOM 1329 N N . VAL A 1 161 ? 5.984 4.352 -10.814 1.00 95.00 161 VAL A N 1
ATOM 1330 C CA . VAL A 1 161 ? 6.213 5.022 -9.529 1.00 95.00 161 VAL A CA 1
ATOM 1331 C C . VAL A 1 161 ? 5.630 4.164 -8.417 1.00 95.00 161 VAL A C 1
ATOM 1333 O O . VAL A 1 161 ? 4.487 3.724 -8.512 1.00 95.00 161 VAL A O 1
ATOM 1336 N N . ASP A 1 162 ? 6.404 3.935 -7.364 1.00 96.12 162 ASP A N 1
ATOM 1337 C CA . ASP A 1 162 ? 5.899 3.322 -6.139 1.00 96.12 162 ASP A CA 1
ATOM 1338 C C . ASP A 1 162 ? 5.068 4.341 -5.352 1.00 96.12 162 ASP A C 1
ATOM 1340 O O . ASP A 1 162 ? 5.558 5.405 -4.968 1.00 96.12 162 ASP A O 1
ATOM 1344 N N . VAL A 1 163 ? 3.793 4.013 -5.152 1.00 96.38 163 VAL A N 1
ATOM 1345 C CA . VAL A 1 163 ? 2.804 4.843 -4.456 1.00 96.38 163 VAL A CA 1
ATOM 1346 C C . VAL A 1 163 ? 2.250 4.135 -3.218 1.00 96.38 163 VAL A C 1
ATOM 1348 O O . VAL A 1 163 ? 1.228 4.559 -2.685 1.00 96.38 163 VAL A O 1
ATOM 1351 N N . THR A 1 164 ? 2.904 3.071 -2.747 1.00 95.56 164 THR A N 1
ATOM 1352 C CA . THR A 1 164 ? 2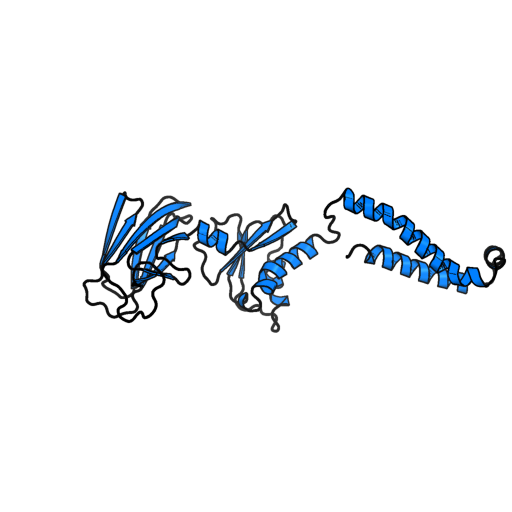.411 2.207 -1.662 1.00 95.56 164 THR A CA 1
ATOM 1353 C C . THR A 1 164 ? 2.064 2.997 -0.406 1.00 95.56 164 THR A C 1
ATOM 1355 O O . THR A 1 164 ? 0.936 2.907 0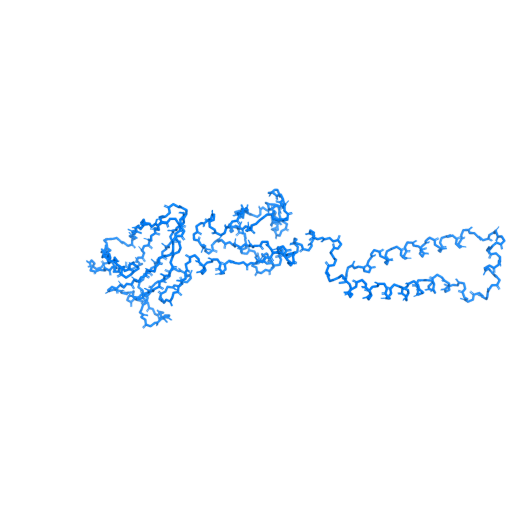.075 1.00 95.56 164 THR A O 1
ATOM 1358 N N . ASP A 1 165 ? 2.990 3.821 0.085 1.00 93.25 165 ASP A N 1
ATOM 1359 C CA . ASP A 1 165 ? 2.781 4.608 1.307 1.00 93.25 165 ASP A CA 1
ATOM 1360 C C . ASP A 1 165 ? 1.766 5.735 1.095 1.00 93.25 165 ASP A C 1
ATOM 1362 O O . ASP A 1 165 ? 0.942 6.012 1.964 1.00 93.25 165 ASP A O 1
ATOM 1366 N N . MET A 1 166 ? 1.760 6.340 -0.097 1.00 94.81 166 MET A N 1
ATOM 1367 C CA . MET A 1 166 ? 0.781 7.366 -0.454 1.00 94.81 166 MET A CA 1
ATOM 1368 C C . MET A 1 166 ? -0.642 6.799 -0.431 1.00 94.81 166 MET A C 1
ATOM 1370 O O . MET A 1 166 ? -1.533 7.399 0.161 1.00 94.81 166 MET A O 1
ATOM 1374 N N . ILE A 1 167 ? -0.863 5.641 -1.059 1.00 95.38 167 ILE A N 1
ATOM 1375 C CA . ILE A 1 167 ? -2.185 5.009 -1.110 1.00 95.38 167 ILE A CA 1
ATOM 1376 C C . ILE A 1 167 ? -2.582 4.437 0.251 1.00 95.38 167 ILE A C 1
ATOM 1378 O O . ILE A 1 167 ? -3.754 4.524 0.609 1.00 95.38 167 ILE A O 1
ATOM 1382 N N . ARG A 1 168 ? -1.626 3.912 1.029 1.00 94.12 168 ARG A N 1
ATOM 1383 C CA . ARG A 1 168 ? -1.857 3.510 2.422 1.00 94.12 168 ARG A CA 1
ATOM 1384 C C . ARG A 1 168 ? -2.419 4.678 3.232 1.00 94.12 168 ARG A C 1
ATOM 1386 O O . ARG A 1 168 ? -3.484 4.525 3.812 1.00 94.12 168 ARG A O 1
ATOM 1393 N N . ASN A 1 169 ? -1.776 5.845 3.171 1.00 93.38 169 ASN A N 1
ATOM 1394 C CA . ASN A 1 169 ? -2.227 7.037 3.894 1.00 93.38 169 ASN A CA 1
ATOM 1395 C C . ASN A 1 169 ? -3.564 7.578 3.372 1.00 93.38 169 ASN A C 1
ATOM 1397 O O . ASN A 1 169 ? -4.386 8.018 4.160 1.00 93.38 169 ASN A O 1
ATOM 1401 N N . VAL A 1 170 ? -3.815 7.528 2.058 1.00 93.88 170 VAL A N 1
ATOM 1402 C CA . VAL A 1 170 ? -5.116 7.938 1.492 1.00 93.88 170 VAL A CA 1
ATOM 1403 C C . VAL A 1 170 ? -6.256 7.034 1.973 1.00 93.88 170 VAL A C 1
ATOM 1405 O O . VAL A 1 170 ? -7.375 7.506 2.148 1.00 93.88 170 VAL A O 1
ATOM 1408 N N . LYS A 1 171 ? -5.998 5.734 2.151 1.00 94.25 171 LYS A N 1
ATOM 1409 C CA . LYS A 1 171 ? -7.016 4.763 2.572 1.00 94.25 171 LYS A CA 1
ATOM 1410 C C . LYS A 1 171 ? -7.192 4.676 4.085 1.00 94.25 171 LYS A C 1
ATOM 1412 O O . LYS A 1 171 ? -8.296 4.377 4.536 1.00 94.25 171 LYS A O 1
ATOM 1417 N N . CYS A 1 172 ? -6.121 4.891 4.837 1.00 94.69 172 CYS A N 1
ATOM 1418 C CA . CYS A 1 172 ? -6.114 4.912 6.288 1.00 94.69 172 CYS A CA 1
ATOM 1419 C C . CYS A 1 172 ? -5.058 5.918 6.759 1.00 94.69 172 CYS A C 1
ATOM 1421 O O . CYS A 1 172 ? -3.865 5.610 6.815 1.00 94.69 172 CYS A O 1
ATOM 1423 N N . GLU A 1 173 ? -5.496 7.128 7.085 1.00 95.81 173 GLU A N 1
ATOM 1424 C CA . GLU A 1 173 ? -4.629 8.176 7.614 1.00 95.81 173 GLU A CA 1
ATOM 1425 C C . GLU A 1 173 ? -4.589 8.064 9.137 1.00 95.81 173 GLU A C 1
ATOM 1427 O O . GLU A 1 173 ? -5.613 8.219 9.803 1.00 95.81 173 GLU A O 1
ATOM 1432 N N . ALA A 1 174 ? -3.410 7.793 9.695 1.00 93.25 174 ALA A N 1
ATOM 1433 C CA . ALA A 1 174 ? -3.200 7.832 11.136 1.00 93.25 174 ALA A CA 1
ATOM 1434 C C . ALA A 1 174 ? -2.967 9.281 11.586 1.00 93.25 174 ALA A C 1
ATOM 1436 O O . ALA A 1 174 ? -1.909 9.845 11.300 1.00 93.25 174 ALA A O 1
ATOM 1437 N N . ILE A 1 175 ? -3.947 9.878 12.272 1.00 93.88 175 ILE A N 1
ATOM 1438 C CA . ILE A 1 175 ? -3.844 11.240 12.818 1.00 93.88 175 ILE A CA 1
ATOM 1439 C C . ILE A 1 175 ? -3.091 11.199 14.153 1.00 93.88 175 ILE A C 1
ATOM 1441 O O . ILE A 1 175 ? -2.118 11.930 14.337 1.00 93.88 175 ILE A O 1
ATOM 1445 N N . GLU A 1 176 ? -3.506 10.315 15.063 1.00 94.12 176 GLU A N 1
ATOM 1446 C CA . GLU A 1 176 ? -2.868 10.112 16.367 1.00 94.12 176 GLU A CA 1
ATOM 1447 C C . GLU A 1 176 ? -2.995 8.649 16.814 1.00 94.12 176 GLU A C 1
ATOM 1449 O O . GLU A 1 176 ? -3.983 7.984 16.512 1.00 94.12 176 GLU A O 1
ATOM 1454 N N . GLY A 1 177 ? -1.992 8.141 17.537 1.00 92.19 177 GLY A N 1
ATOM 1455 C CA . GLY A 1 177 ? -2.112 6.912 18.330 1.00 92.19 177 GLY A CA 1
ATOM 1456 C C . GLY A 1 177 ? -2.328 5.604 17.561 1.00 92.19 177 GLY A C 1
ATOM 1457 O O . GLY A 1 177 ? -2.598 4.593 18.195 1.00 92.19 177 GLY A O 1
ATOM 1458 N N . TYR A 1 178 ? -2.214 5.586 16.229 1.00 94.06 178 TYR A N 1
ATOM 1459 C CA . TYR A 1 178 ? -2.278 4.372 15.405 1.00 94.06 178 TYR A CA 1
ATOM 1460 C C . TYR A 1 178 ? -1.017 4.220 14.550 1.00 94.06 178 TYR A C 1
ATOM 1462 O O . TYR A 1 178 ? -0.564 5.171 13.908 1.00 94.06 178 TYR A O 1
ATOM 1470 N N . TYR A 1 179 ? -0.444 3.018 14.535 1.00 91.69 179 TYR A N 1
ATOM 1471 C CA . TYR A 1 179 ? 0.863 2.750 13.938 1.00 91.69 179 TYR A CA 1
ATOM 1472 C C . TYR A 1 179 ? 0.794 1.762 12.772 1.00 91.69 179 TYR A C 1
ATOM 1474 O O . TYR A 1 179 ? -0.138 0.976 12.621 1.00 91.69 179 TYR A O 1
ATOM 1482 N N . THR A 1 180 ? 1.822 1.789 11.921 1.00 85.81 180 THR A N 1
ATOM 1483 C CA . THR A 1 180 ? 1.890 0.990 10.684 1.00 85.81 180 THR A CA 1
ATOM 1484 C C . THR A 1 180 ? 1.941 -0.520 10.910 1.00 85.81 180 THR A C 1
ATOM 1486 O O . THR A 1 180 ? 1.636 -1.282 9.991 1.00 85.81 180 THR A O 1
ATOM 1489 N N . ASP A 1 181 ? 2.331 -0.954 12.104 1.00 88.44 181 ASP A N 1
ATOM 1490 C CA . ASP A 1 181 ? 2.334 -2.347 12.546 1.00 88.44 181 ASP A CA 1
ATOM 1491 C C . ASP A 1 181 ? 1.008 -2.778 13.199 1.00 88.44 181 ASP A C 1
ATOM 1493 O O . ASP A 1 181 ? 0.892 -3.918 13.645 1.00 88.44 181 ASP A O 1
ATOM 1497 N N . GLY A 1 182 ? 0.004 -1.895 13.209 1.00 91.31 182 GLY A N 1
ATOM 1498 C CA . GLY A 1 182 ? -1.335 -2.148 13.735 1.00 91.31 182 GLY A CA 1
ATOM 1499 C C . GLY A 1 182 ? -1.488 -1.818 15.216 1.00 91.31 182 GLY A C 1
ATOM 1500 O O . GLY A 1 182 ? -2.589 -1.925 15.741 1.00 91.31 182 GLY A O 1
ATOM 1501 N N . TRP A 1 183 ? -0.428 -1.405 15.913 1.00 93.50 183 TRP A N 1
ATOM 1502 C CA . TRP A 1 183 ? -0.567 -0.991 17.305 1.00 93.50 183 TRP A CA 1
ATOM 1503 C C . TRP A 1 183 ? -1.404 0.279 17.437 1.00 93.50 183 TRP A C 1
ATOM 1505 O O . TRP A 1 183 ? -1.280 1.210 16.638 1.00 93.50 183 TRP A O 1
ATOM 1515 N N . MET A 1 184 ? -2.225 0.305 18.483 1.00 94.69 184 MET A N 1
ATOM 1516 C CA . MET A 1 184 ? -3.046 1.438 18.864 1.00 94.69 184 MET A CA 1
ATOM 1517 C C . MET A 1 184 ? -2.829 1.792 20.340 1.00 94.69 184 MET A C 1
ATOM 1519 O O . MET A 1 184 ? -2.780 0.917 21.212 1.00 94.69 184 MET A O 1
ATOM 1523 N N . ASP A 1 185 ? -2.699 3.085 20.603 1.00 94.88 185 ASP A N 1
ATOM 1524 C CA . ASP A 1 185 ? -2.589 3.669 21.935 1.00 94.88 185 ASP A CA 1
ATOM 1525 C C . ASP A 1 185 ? -3.955 3.707 22.664 1.00 94.88 185 ASP A C 1
ATOM 1527 O O . ASP A 1 185 ? -5.004 3.362 22.116 1.00 94.88 185 ASP A O 1
ATOM 1531 N N . GLU A 1 186 ? -3.969 4.133 23.932 1.00 93.75 186 GLU A N 1
ATOM 1532 C CA . GLU A 1 186 ? -5.207 4.386 24.691 1.00 93.75 186 GLU A CA 1
ATOM 1533 C C . GLU A 1 186 ? -6.102 5.438 24.026 1.00 93.75 186 GLU A C 1
ATOM 1535 O O . GLU A 1 186 ? -7.320 5.399 24.180 1.00 93.75 186 GLU A O 1
ATOM 1540 N N . GLN A 1 187 ? -5.500 6.391 23.316 1.00 94.12 187 GLN A N 1
ATOM 1541 C CA . GLN A 1 187 ? -6.192 7.408 22.533 1.00 94.12 187 GLN A CA 1
ATOM 1542 C C . GLN A 1 187 ? -5.646 7.385 21.115 1.00 94.12 187 GLN A C 1
ATOM 1544 O O . GLN A 1 187 ? -4.442 7.541 20.915 1.00 94.12 187 GLN A O 1
ATOM 1549 N N . ALA A 1 188 ? -6.534 7.207 20.142 1.00 95.50 188 ALA A N 1
ATOM 1550 C CA . ALA A 1 188 ? -6.167 7.208 18.739 1.00 95.50 188 ALA A CA 1
ATOM 1551 C C . ALA A 1 188 ? -7.229 7.894 17.883 1.00 95.50 188 ALA A C 1
ATOM 1553 O O . ALA A 1 188 ? -8.423 7.852 18.182 1.00 95.50 188 ALA A O 1
ATOM 1554 N N . GLU A 1 189 ? -6.784 8.493 16.789 1.00 96.12 189 GLU A N 1
ATOM 1555 C CA . GLU A 1 189 ? -7.644 9.098 15.784 1.00 96.12 189 GLU A CA 1
ATOM 1556 C C . GLU A 1 189 ? -7.150 8.691 14.397 1.00 96.12 189 GLU A C 1
ATOM 1558 O O . GLU A 1 189 ? -5.965 8.821 14.071 1.00 96.12 189 GLU A O 1
ATOM 1563 N N . VAL A 1 190 ? -8.062 8.167 13.580 1.00 96.19 190 VAL A N 1
ATOM 1564 C CA . VAL A 1 190 ? -7.760 7.689 12.230 1.00 96.19 190 VAL A CA 1
ATOM 1565 C C . VAL A 1 190 ? -8.864 8.086 11.255 1.00 96.19 190 VAL A C 1
ATOM 1567 O O . VAL A 1 190 ? -10.048 8.009 11.585 1.00 96.19 190 VAL A O 1
ATOM 1570 N N . ASN A 1 191 ? -8.490 8.464 10.033 1.00 96.56 191 ASN A N 1
ATOM 1571 C CA . ASN A 1 191 ? -9.440 8.584 8.928 1.00 96.56 191 ASN A CA 1
ATOM 1572 C C . ASN A 1 191 ? -9.399 7.307 8.092 1.00 96.56 191 ASN A C 1
ATOM 1574 O O . ASN A 1 191 ? -8.331 6.916 7.619 1.00 96.56 191 ASN A O 1
ATOM 1578 N N . ILE A 1 192 ? -10.549 6.674 7.874 1.00 95.75 192 ILE A N 1
ATOM 1579 C CA . ILE A 1 192 ? -10.653 5.397 7.162 1.00 95.75 192 ILE A CA 1
ATOM 1580 C C . ILE A 1 192 ? -11.535 5.581 5.935 1.00 95.75 192 ILE A C 1
ATOM 1582 O O . ILE A 1 192 ? -12.690 5.987 6.040 1.00 95.75 192 ILE A O 1
ATOM 1586 N N . MET A 1 193 ? -11.000 5.237 4.766 1.00 95.25 193 MET A N 1
ATOM 1587 C CA . MET A 1 193 ? -11.765 5.156 3.529 1.00 95.25 193 MET A CA 1
ATOM 1588 C C . MET A 1 193 ? -12.464 3.799 3.424 1.00 95.25 193 MET A C 1
ATOM 1590 O O . MET A 1 193 ? -11.814 2.749 3.456 1.00 95.25 193 MET A O 1
ATOM 1594 N N . ALA A 1 194 ? -13.778 3.828 3.231 1.00 94.31 194 ALA A N 1
ATOM 1595 C CA . ALA A 1 194 ? -14.576 2.649 2.949 1.00 94.31 194 ALA A CA 1
ATOM 1596 C C . ALA A 1 194 ? -14.273 2.069 1.562 1.00 94.31 194 ALA A C 1
ATOM 1598 O O . ALA A 1 194 ? -13.920 2.785 0.615 1.00 94.31 194 ALA A O 1
ATOM 1599 N N . GLY A 1 195 ? -14.454 0.758 1.441 1.00 92.25 195 GLY A N 1
ATOM 1600 C CA . GLY A 1 195 ? -14.356 0.055 0.174 1.00 92.25 195 GLY A CA 1
ATOM 1601 C C . GLY A 1 195 ? -15.599 0.225 -0.701 1.00 92.25 195 GLY A C 1
ATOM 1602 O O . GLY A 1 195 ? -16.428 1.124 -0.498 1.00 92.25 195 GLY A O 1
ATOM 1603 N N . LYS A 1 196 ? -15.721 -0.636 -1.710 1.00 91.44 196 LYS A N 1
ATOM 1604 C CA . LYS A 1 196 ? -16.831 -0.595 -2.670 1.00 91.44 196 LYS A CA 1
ATOM 1605 C C . LYS A 1 196 ? -18.155 -0.991 -2.025 1.00 91.44 196 LYS A C 1
ATOM 1607 O O . LYS A 1 196 ? -19.193 -0.457 -2.419 1.00 91.44 196 LYS A O 1
ATOM 1612 N N . ASP A 1 197 ? -18.116 -1.893 -1.052 1.00 91.50 197 ASP A N 1
ATOM 1613 C CA . ASP A 1 197 ? -19.323 -2.400 -0.403 1.00 91.50 197 ASP A CA 1
ATOM 1614 C C . ASP A 1 197 ? -19.800 -1.477 0.729 1.00 91.50 197 ASP A C 1
ATOM 1616 O O . ASP A 1 197 ? -20.888 -1.668 1.268 1.00 91.50 197 ASP A O 1
ATOM 1620 N N . GLY A 1 198 ? -19.017 -0.442 1.066 1.00 91.88 198 GLY A N 1
ATOM 1621 C CA . GLY A 1 198 ? -19.340 0.478 2.158 1.00 91.88 198 GLY A CA 1
ATOM 1622 C C . GLY A 1 198 ? -19.218 -0.165 3.542 1.00 91.88 198 GLY A C 1
ATOM 1623 O O . GLY A 1 198 ? -19.756 0.365 4.508 1.00 91.88 198 GLY A O 1
ATOM 1624 N N . LEU A 1 199 ? -18.527 -1.303 3.654 1.00 93.81 199 LEU A N 1
ATOM 1625 C CA . LEU A 1 199 ? -18.315 -2.002 4.916 1.00 93.81 199 LEU A CA 1
ATOM 1626 C C . LEU A 1 199 ? -16.899 -1.741 5.434 1.00 93.81 199 LEU A C 1
ATOM 1628 O O . LEU A 1 199 ? -15.916 -1.956 4.723 1.00 93.81 199 LEU A O 1
ATOM 1632 N N . ILE A 1 200 ? -16.800 -1.327 6.695 1.00 94.25 200 ILE A N 1
ATOM 1633 C CA . ILE A 1 200 ? -15.537 -1.257 7.432 1.00 94.25 200 ILE A CA 1
ATOM 1634 C C . ILE A 1 200 ? -15.613 -2.277 8.569 1.00 94.25 200 ILE A C 1
ATOM 1636 O O . ILE A 1 200 ? -16.503 -2.197 9.414 1.00 94.25 200 ILE A O 1
ATOM 1640 N N . ASP A 1 201 ? -14.698 -3.243 8.575 1.00 95.06 201 ASP A N 1
ATOM 1641 C CA . ASP A 1 201 ? -14.537 -4.255 9.621 1.00 95.06 201 ASP A CA 1
ATOM 1642 C C . ASP A 1 201 ? -13.251 -3.961 10.392 1.00 95.06 201 ASP A C 1
ATOM 1644 O O . ASP A 1 201 ? -12.153 -3.952 9.825 1.00 95.06 201 ASP A O 1
ATOM 1648 N N . ILE A 1 202 ? -13.404 -3.681 11.682 1.00 95.31 202 ILE A N 1
ATOM 1649 C CA . ILE A 1 202 ? -12.306 -3.381 12.588 1.00 95.31 202 ILE A CA 1
ATOM 1650 C C . ILE A 1 202 ? -12.167 -4.534 13.568 1.00 95.31 202 ILE A C 1
ATOM 1652 O O . ILE A 1 202 ? -13.065 -4.822 14.360 1.00 95.31 202 ILE A O 1
ATOM 1656 N N . GLU A 1 203 ? -11.013 -5.182 13.509 1.00 95.88 203 GLU A N 1
ATOM 1657 C CA . GLU A 1 203 ? -10.613 -6.261 14.398 1.00 95.88 203 GLU A CA 1
ATOM 1658 C C . GLU A 1 203 ? -9.725 -5.682 15.502 1.00 95.88 203 GLU A C 1
ATOM 1660 O O . GLU A 1 203 ? -8.670 -5.111 15.225 1.00 95.88 203 GLU A O 1
ATOM 1665 N N . PHE A 1 204 ? -10.164 -5.831 16.747 1.00 94.94 204 PHE A N 1
ATOM 1666 C CA . PHE A 1 204 ? -9.450 -5.434 17.953 1.00 94.94 204 PHE A CA 1
ATOM 1667 C C . PHE A 1 204 ? -8.856 -6.677 18.605 1.00 94.94 204 PHE A C 1
ATOM 1669 O O . PHE A 1 204 ? -9.588 -7.607 18.951 1.00 94.94 204 PHE A O 1
ATOM 1676 N N . MET A 1 205 ? -7.540 -6.686 18.793 1.00 94.44 205 MET A N 1
ATOM 1677 C CA . MET A 1 205 ? -6.802 -7.777 19.413 1.00 94.44 205 MET A CA 1
ATOM 1678 C C . MET A 1 205 ? -6.046 -7.285 20.646 1.00 94.44 205 MET A C 1
ATOM 1680 O O . MET A 1 205 ? -5.096 -6.510 20.543 1.00 94.44 205 MET A O 1
ATOM 1684 N N . TYR A 1 206 ? -6.430 -7.790 21.816 1.00 93.25 206 TYR A N 1
ATOM 1685 C CA . TYR A 1 206 ? -5.708 -7.559 23.061 1.00 93.25 206 TYR A CA 1
ATOM 1686 C C . TYR A 1 206 ? -4.788 -8.754 23.373 1.00 93.25 206 TYR A C 1
ATOM 1688 O O . TYR A 1 206 ? -5.274 -9.876 23.547 1.00 93.25 206 TYR A O 1
ATOM 1696 N N . PRO A 1 207 ? -3.457 -8.555 23.435 1.00 88.56 207 PRO A N 1
ATOM 1697 C CA . PRO A 1 207 ? -2.506 -9.649 23.636 1.00 88.56 207 PRO A CA 1
ATOM 1698 C C . PRO A 1 207 ? -2.341 -10.074 25.106 1.00 88.56 207 PRO A C 1
ATOM 1700 O O . PRO A 1 207 ? -1.666 -11.068 25.365 1.00 88.56 207 PRO A O 1
ATOM 1703 N N . GLY A 1 208 ? -2.914 -9.330 26.058 1.00 87.56 208 GLY A N 1
ATOM 1704 C CA . GLY A 1 208 ? -2.849 -9.627 27.491 1.00 87.56 208 GLY A CA 1
ATOM 1705 C C . GLY A 1 208 ? -4.000 -10.498 28.006 1.00 87.56 208 GLY A C 1
ATOM 1706 O O . GLY A 1 208 ? -4.862 -10.949 27.249 1.00 87.56 208 GLY A O 1
ATOM 1707 N N . GLU A 1 209 ? -4.024 -10.717 29.321 1.00 87.94 209 GLU A N 1
ATOM 1708 C CA . GLU A 1 209 ? -5.161 -11.333 30.017 1.00 87.94 209 GLU A CA 1
ATOM 1709 C C . GLU A 1 209 ? -6.248 -10.284 30.280 1.00 87.94 209 GLU A C 1
ATOM 1711 O O . GLU A 1 209 ? -5.946 -9.206 30.791 1.00 87.94 209 GLU A O 1
ATOM 1716 N N . LEU A 1 210 ? -7.495 -10.597 29.918 1.00 88.62 210 LEU A N 1
ATOM 1717 C CA . LEU A 1 210 ? -8.651 -9.731 30.157 1.00 88.62 210 LEU A CA 1
ATOM 1718 C C . LEU A 1 210 ? -9.137 -9.863 31.609 1.00 88.62 210 LEU A C 1
ATOM 1720 O O . LEU A 1 210 ? -9.395 -10.968 32.092 1.00 88.62 210 LEU A O 1
ATOM 1724 N N . GLU A 1 211 ? -9.313 -8.732 32.284 1.00 85.75 211 GLU A N 1
ATOM 1725 C CA . GLU A 1 211 ? -9.849 -8.604 33.643 1.00 85.75 211 GLU A CA 1
ATOM 1726 C C . GLU A 1 211 ? -11.384 -8.438 33.649 1.00 85.75 211 GLU A C 1
ATOM 1728 O O . GLU A 1 211 ? -12.018 -8.505 34.707 1.00 85.75 211 GLU A O 1
ATOM 1733 N N . GLY A 1 212 ? -11.998 -8.270 32.471 1.00 83.44 212 GLY A N 1
ATOM 1734 C CA . GLY A 1 212 ? -13.447 -8.201 32.265 1.00 83.44 212 GLY A CA 1
ATOM 1735 C C . GLY A 1 212 ? -14.030 -6.791 32.389 1.00 83.44 212 GLY A C 1
ATOM 1736 O O . GLY A 1 212 ? -15.251 -6.628 32.458 1.00 83.44 212 GLY A O 1
ATOM 1737 N N . ASN A 1 213 ? -13.175 -5.769 32.439 1.00 88.44 213 ASN A N 1
ATOM 1738 C CA . ASN A 1 213 ? -13.549 -4.353 32.491 1.00 88.44 213 ASN A CA 1
ATOM 1739 C C . ASN A 1 213 ? -13.024 -3.552 31.283 1.00 88.44 213 ASN A C 1
ATOM 1741 O O . ASN A 1 213 ? -13.324 -2.358 31.162 1.00 88.44 213 ASN A O 1
ATOM 1745 N N . GLU A 1 214 ? -12.283 -4.202 30.386 1.00 92.69 214 GLU A N 1
ATOM 1746 C CA . GLU A 1 214 ? -11.700 -3.614 29.189 1.00 92.69 214 GLU A CA 1
ATOM 1747 C C . GLU A 1 214 ? -12.795 -3.217 28.202 1.00 92.69 214 GLU A C 1
ATOM 1749 O O . GLU A 1 214 ? -13.583 -4.034 27.717 1.00 92.69 214 GLU A O 1
ATOM 1754 N N . THR A 1 215 ? -12.860 -1.920 27.926 1.00 93.94 215 THR A N 1
ATOM 1755 C CA . THR A 1 215 ? -13.881 -1.317 27.079 1.00 93.94 215 THR A CA 1
ATOM 1756 C C . THR A 1 215 ? -13.230 -0.366 26.084 1.00 93.94 215 THR A C 1
ATOM 1758 O O . THR A 1 215 ? -12.450 0.515 26.455 1.00 93.94 215 THR A O 1
ATOM 1761 N N . VAL A 1 216 ? -13.579 -0.560 24.816 1.00 95.00 216 VAL A N 1
ATOM 1762 C CA . VAL A 1 216 ? -13.192 0.277 23.683 1.00 95.00 216 VAL A CA 1
ATOM 1763 C C . VAL A 1 216 ? -14.360 1.209 23.374 1.00 95.00 216 VAL A C 1
ATOM 1765 O O . VAL A 1 216 ? -15.466 0.764 23.057 1.00 95.00 216 VAL A O 1
ATOM 1768 N N . TYR A 1 217 ? -14.120 2.509 23.463 1.00 95.12 217 TYR A N 1
ATOM 1769 C CA . TYR A 1 217 ? -15.069 3.551 23.096 1.00 95.12 217 TYR A CA 1
ATOM 1770 C C . TYR A 1 217 ? -14.694 4.088 21.720 1.00 95.12 217 TYR A C 1
ATOM 1772 O O . TYR A 1 217 ? -13.582 4.565 21.514 1.00 95.12 217 TYR A O 1
ATOM 1780 N N . MET A 1 218 ? -15.626 4.025 20.779 1.00 95.00 218 MET A N 1
ATOM 1781 C CA . MET A 1 218 ? -15.432 4.486 19.407 1.00 95.00 218 MET A CA 1
ATOM 1782 C C . MET A 1 218 ? -16.399 5.620 19.120 1.00 95.00 218 MET A C 1
ATOM 1784 O O . MET A 1 218 ? -17.599 5.458 19.322 1.00 95.00 218 MET A O 1
ATOM 1788 N N . ASN A 1 219 ? -15.899 6.746 18.626 1.00 94.31 219 ASN A N 1
ATOM 1789 C CA . ASN A 1 219 ? -16.713 7.832 18.106 1.00 94.31 219 ASN A CA 1
ATOM 1790 C C . ASN A 1 219 ? -16.495 7.953 16.594 1.00 94.31 219 ASN A C 1
ATOM 1792 O O . ASN A 1 219 ? -15.364 8.155 16.150 1.00 94.31 219 ASN A O 1
ATOM 1796 N N . VAL A 1 220 ? -17.574 7.804 15.826 1.00 92.56 220 VAL A N 1
ATOM 1797 C CA . VAL A 1 220 ? -17.585 7.911 14.364 1.00 92.56 220 VAL A CA 1
ATOM 1798 C C . VAL A 1 220 ? -18.187 9.252 13.956 1.00 92.56 220 VAL A C 1
ATOM 1800 O O . VAL A 1 220 ? -19.347 9.541 14.278 1.00 92.56 220 VAL A O 1
ATOM 1803 N N . ASP A 1 221 ? -17.397 10.055 13.243 1.00 90.75 221 ASP A N 1
ATOM 1804 C CA . ASP A 1 221 ? -17.760 11.375 12.705 1.00 90.75 221 ASP A CA 1
ATOM 1805 C C . ASP A 1 221 ? -18.418 12.317 13.732 1.00 90.75 221 ASP A C 1
ATOM 1807 O O . ASP A 1 221 ? -19.322 13.084 13.397 1.00 90.75 221 ASP A O 1
ATOM 1811 N N . ASP A 1 222 ? -18.007 12.229 15.002 1.00 83.25 222 ASP A N 1
ATOM 1812 C CA . ASP A 1 222 ? -18.549 12.991 16.140 1.00 83.25 222 ASP A CA 1
ATOM 1813 C C . ASP A 1 222 ? -20.070 12.820 16.378 1.00 83.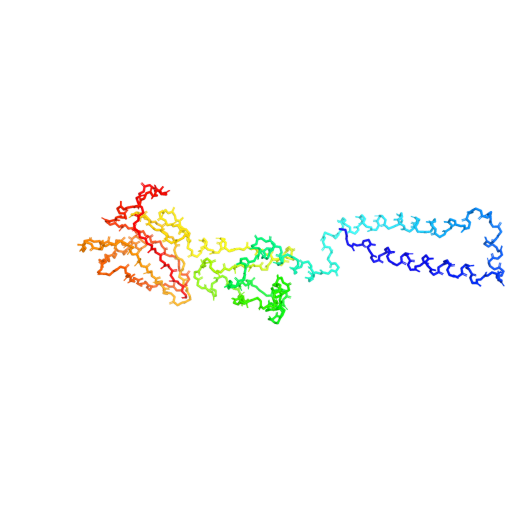25 222 ASP A C 1
ATOM 1815 O O . ASP A 1 222 ? -20.668 13.544 17.177 1.00 83.25 222 ASP A O 1
ATOM 1819 N N . ASN A 1 223 ? -20.701 11.840 15.723 1.00 80.25 223 ASN A N 1
ATOM 1820 C CA . ASN A 1 223 ? -22.154 11.647 15.714 1.00 80.25 223 ASN A CA 1
ATOM 1821 C C . ASN A 1 223 ? -22.597 10.350 16.399 1.00 80.25 223 ASN A C 1
ATOM 1823 O O . ASN A 1 223 ? -23.711 10.283 16.925 1.00 80.25 223 ASN A O 1
ATOM 1827 N N . MET A 1 224 ? -21.758 9.311 16.370 1.00 81.81 224 MET A N 1
ATOM 1828 C CA . MET A 1 224 ? -22.093 7.990 16.896 1.00 81.81 224 MET A CA 1
ATOM 1829 C C . MET A 1 224 ? -21.013 7.506 17.856 1.00 81.81 224 MET A C 1
ATOM 1831 O O . MET A 1 224 ? -19.892 7.243 17.436 1.00 81.81 224 MET A O 1
ATOM 1835 N N . THR A 1 225 ? -21.387 7.307 19.121 1.00 87.75 225 THR A N 1
ATOM 1836 C CA . THR A 1 225 ? -20.529 6.661 20.120 1.00 87.75 225 THR A CA 1
ATOM 1837 C C . THR A 1 225 ? -20.945 5.207 20.307 1.00 87.75 225 THR A C 1
ATOM 1839 O O . THR A 1 225 ? -22.090 4.928 20.666 1.00 87.75 225 THR A O 1
ATOM 1842 N N . ILE A 1 226 ? -20.010 4.288 20.091 1.00 92.00 226 ILE A N 1
ATOM 1843 C CA . ILE A 1 226 ? -20.169 2.853 20.316 1.00 92.00 226 ILE A CA 1
ATOM 1844 C C . ILE A 1 226 ? -19.287 2.447 21.493 1.00 92.00 226 ILE A C 1
ATOM 1846 O O . ILE A 1 226 ? -18.113 2.807 21.557 1.00 92.00 226 ILE A O 1
ATOM 1850 N N . GLU A 1 227 ? -19.864 1.683 22.414 1.00 93.31 227 GLU A N 1
ATOM 1851 C CA . GLU A 1 227 ? -19.147 1.039 23.510 1.00 93.31 227 GLU A CA 1
ATOM 1852 C C . GLU A 1 227 ? -19.010 -0.452 23.190 1.00 93.31 227 GLU A C 1
ATOM 1854 O O . GLU A 1 227 ? -20.012 -1.160 23.072 1.00 93.31 227 GLU A O 1
ATOM 1859 N N . LEU A 1 228 ? -17.774 -0.923 23.044 1.00 92.38 228 LEU A N 1
ATOM 1860 C CA . LEU A 1 228 ? -17.450 -2.327 22.823 1.00 92.38 228 LEU A CA 1
ATOM 1861 C C . LEU A 1 228 ? -16.715 -2.864 24.050 1.00 92.38 228 LEU A C 1
ATOM 1863 O O . LEU A 1 228 ? -15.565 -2.513 24.304 1.00 92.38 228 LEU A O 1
ATOM 1867 N N . LYS A 1 229 ? -17.375 -3.741 24.806 1.00 92.44 229 LYS A N 1
ATOM 1868 C CA . LYS A 1 229 ? -16.732 -4.482 25.896 1.00 92.44 229 LYS A CA 1
ATOM 1869 C C . LYS A 1 229 ? -15.989 -5.678 25.323 1.00 92.44 229 LYS A C 1
ATOM 1871 O O . LYS A 1 229 ? -16.573 -6.458 24.570 1.00 92.44 229 LYS A O 1
ATOM 1876 N N . LEU A 1 230 ? -14.717 -5.823 25.678 1.00 90.69 230 LEU A N 1
ATOM 1877 C CA . LEU A 1 230 ? -13.912 -6.949 25.227 1.00 90.69 230 LEU A CA 1
ATOM 1878 C C . LEU A 1 230 ? -14.232 -8.180 26.077 1.00 90.69 230 LEU A C 1
ATOM 1880 O O . LEU A 1 230 ? -13.738 -8.338 27.187 1.00 90.69 230 LEU A O 1
ATOM 1884 N N . GLU A 1 231 ? -15.077 -9.062 25.545 1.00 87.25 231 GLU A N 1
ATOM 1885 C CA . GLU A 1 231 ? -15.352 -10.369 26.160 1.00 87.25 231 GLU A CA 1
ATOM 1886 C C . GLU A 1 231 ? -14.306 -11.424 25.768 1.00 87.25 231 GLU A C 1
ATOM 1888 O O . GLU A 1 231 ? -14.094 -12.396 26.488 1.00 87.25 231 GLU A O 1
ATOM 1893 N N . ASN A 1 232 ? -13.650 -11.232 24.619 1.00 90.25 232 ASN A N 1
ATOM 1894 C CA . ASN A 1 232 ? -12.619 -12.113 24.082 1.00 90.25 232 ASN A CA 1
ATOM 1895 C C . ASN A 1 232 ? -11.411 -11.289 23.626 1.00 90.25 232 ASN A C 1
ATOM 1897 O O . ASN A 1 232 ? -11.563 -10.145 23.191 1.00 90.25 232 ASN A O 1
ATOM 1901 N N . ASN A 1 233 ? -10.224 -11.906 23.632 1.00 90.12 233 ASN A N 1
ATOM 1902 C CA . ASN A 1 233 ? -8.976 -11.285 23.172 1.00 90.12 233 ASN A CA 1
ATOM 1903 C C . ASN A 1 233 ? -9.031 -10.790 21.724 1.00 90.12 233 ASN A C 1
ATOM 1905 O O . ASN A 1 233 ? -8.226 -9.944 21.359 1.00 90.12 233 ASN A O 1
ATOM 1909 N N . VAL A 1 234 ? -9.945 -11.319 20.908 1.00 93.50 234 VAL A N 1
ATOM 1910 C CA . VAL A 1 234 ? -10.228 -10.825 19.560 1.00 93.50 234 VAL A CA 1
ATOM 1911 C C . VAL A 1 234 ? -11.704 -10.464 19.488 1.00 93.50 234 VAL A C 1
ATOM 1913 O O . VAL A 1 234 ? -12.564 -11.306 19.750 1.00 93.50 234 VAL A O 1
ATOM 1916 N N . SER A 1 235 ? -11.989 -9.218 19.132 1.00 93.38 235 SER A N 1
ATOM 1917 C CA . SER A 1 235 ? -13.341 -8.689 18.963 1.00 93.38 235 SER A CA 1
ATOM 1918 C C . SER A 1 235 ? -13.444 -7.939 17.641 1.00 93.38 235 SER A C 1
ATOM 1920 O O . SER A 1 235 ? -12.469 -7.360 17.173 1.00 93.38 235 SER A O 1
ATOM 1922 N N . HIS A 1 236 ? -14.626 -7.949 17.032 1.00 94.12 236 HIS A N 1
ATOM 1923 C CA . HIS A 1 236 ? -14.871 -7.290 15.752 1.00 94.12 236 HIS A CA 1
ATOM 1924 C C . HIS A 1 236 ? -15.972 -6.250 15.892 1.00 94.12 236 HIS A C 1
ATOM 1926 O O . HIS A 1 236 ? -17.017 -6.537 16.477 1.00 94.12 236 HIS A O 1
ATOM 1932 N N . GLN A 1 237 ? -15.768 -5.087 15.284 1.00 93.94 237 GLN A N 1
ATOM 1933 C CA . GLN A 1 237 ? -16.806 -4.086 15.093 1.00 93.94 237 GLN A CA 1
ATOM 1934 C C . GLN A 1 237 ? -16.939 -3.763 13.610 1.00 93.94 237 GLN A C 1
ATOM 1936 O O . GLN A 1 237 ? -15.955 -3.477 12.932 1.00 93.94 237 GLN A O 1
ATOM 1941 N N . LYS A 1 238 ? -18.179 -3.776 13.121 1.00 94.38 238 LYS A N 1
ATOM 1942 C CA . LYS A 1 238 ? -18.500 -3.448 11.732 1.00 94.38 238 LYS A CA 1
ATOM 1943 C C . LYS A 1 238 ? -19.261 -2.135 11.645 1.00 94.38 238 LYS A C 1
ATOM 1945 O O . LYS A 1 238 ? -20.105 -1.853 12.498 1.00 94.38 238 LYS A O 1
ATOM 1950 N N . PHE A 1 239 ? -18.980 -1.380 10.591 1.00 90.69 239 PHE A N 1
ATOM 1951 C CA . PHE A 1 239 ? -19.644 -0.128 10.253 1.00 90.69 239 PHE A CA 1
ATOM 1952 C C . PHE A 1 239 ? -20.127 -0.185 8.807 1.00 90.69 239 PHE A C 1
ATOM 1954 O O . PHE A 1 239 ? -19.355 -0.518 7.908 1.00 90.69 239 PHE A O 1
ATOM 1961 N N . GLU A 1 240 ? -21.399 0.146 8.597 1.00 92.88 240 GLU A N 1
ATOM 1962 C CA . GLU A 1 240 ? -21.975 0.342 7.267 1.00 92.88 240 GLU A CA 1
ATOM 1963 C C . GLU A 1 240 ? -22.024 1.841 6.969 1.00 92.88 240 GLU A C 1
ATOM 1965 O O . GLU A 1 240 ? -22.683 2.613 7.668 1.00 92.88 240 GLU A O 1
ATOM 1970 N N . VAL A 1 241 ? -21.304 2.247 5.932 1.00 92.62 241 VAL A N 1
ATOM 1971 C CA . VAL A 1 241 ? -21.159 3.630 5.468 1.00 92.62 241 VAL A CA 1
ATOM 1972 C C . VAL A 1 241 ? -21.371 3.671 3.957 1.00 92.62 241 VAL A C 1
ATOM 1974 O O . VAL A 1 241 ? -21.584 2.638 3.313 1.00 92.62 241 VAL A O 1
ATOM 1977 N N . LYS A 1 242 ? -21.354 4.853 3.337 1.00 93.38 242 LYS A N 1
ATOM 1978 C CA . LYS A 1 242 ? -21.479 4.896 1.877 1.00 93.38 242 LYS A CA 1
ATOM 1979 C C . LYS A 1 242 ? -20.196 4.362 1.227 1.00 93.38 242 LYS A C 1
ATOM 1981 O O . LYS A 1 242 ? -19.098 4.606 1.730 1.00 93.38 242 LYS A O 1
ATOM 1986 N N . PRO A 1 243 ? -20.304 3.695 0.066 1.00 94.00 243 PRO A N 1
ATOM 1987 C CA . PRO A 1 243 ? -19.141 3.296 -0.714 1.00 94.00 243 PRO A CA 1
ATOM 1988 C C . PRO A 1 243 ? -18.167 4.455 -0.936 1.00 94.00 243 PRO A C 1
ATOM 1990 O O . PRO A 1 243 ? -18.574 5.536 -1.376 1.00 94.00 243 PRO A O 1
ATOM 1993 N N . TYR A 1 244 ? -16.882 4.209 -0.673 1.00 93.12 244 TYR A N 1
ATOM 1994 C CA . TYR A 1 244 ? -15.791 5.181 -0.821 1.00 93.12 244 TYR A CA 1
ATOM 1995 C C . TYR A 1 244 ? -15.872 6.434 0.068 1.00 93.12 244 TYR A C 1
ATOM 1997 O O . TYR A 1 244 ? -15.123 7.387 -0.168 1.00 93.12 244 TYR A O 1
ATOM 2005 N N . GLU A 1 245 ? -16.765 6.459 1.058 1.00 94.06 245 GLU A N 1
ATOM 2006 C CA . GLU A 1 245 ? -16.820 7.513 2.073 1.00 94.06 245 GLU A CA 1
ATOM 2007 C C . GLU A 1 245 ? -15.605 7.412 3.000 1.00 94.06 245 GLU A C 1
ATOM 2009 O O . GLU A 1 245 ? -15.096 6.321 3.257 1.00 94.06 245 GLU A O 1
ATOM 2014 N N . ILE A 1 246 ? -15.110 8.558 3.462 1.00 94.69 246 ILE A N 1
ATOM 2015 C CA . ILE A 1 246 ? -14.057 8.619 4.475 1.00 94.69 246 ILE A CA 1
ATOM 2016 C C . ILE A 1 246 ? -14.737 8.972 5.787 1.00 94.69 246 ILE A C 1
ATOM 2018 O O . ILE A 1 246 ? -15.410 10.001 5.846 1.00 94.69 246 ILE A O 1
ATOM 2022 N N . ILE A 1 247 ? -14.535 8.138 6.801 1.00 94.94 247 ILE A N 1
ATOM 2023 C CA . ILE A 1 247 ? -14.994 8.397 8.164 1.00 94.94 247 ILE A CA 1
ATOM 2024 C C . ILE A 1 247 ? -13.820 8.777 9.057 1.00 94.94 247 ILE A C 1
ATOM 2026 O O . ILE A 1 247 ? -12.714 8.255 8.891 1.00 94.94 247 ILE A O 1
ATOM 2030 N N . ASN A 1 248 ? -14.072 9.651 10.021 1.00 96.44 248 ASN A N 1
ATOM 2031 C CA . ASN A 1 248 ? -13.183 9.905 11.141 1.00 96.44 248 ASN A CA 1
ATOM 2032 C C . ASN A 1 248 ? -13.577 8.992 12.307 1.00 96.44 248 ASN A C 1
ATOM 2034 O O . ASN A 1 248 ? -14.731 8.983 12.743 1.00 96.44 248 ASN A O 1
ATOM 2038 N N . LEU A 1 249 ? -12.617 8.215 12.800 1.00 95.88 249 LEU A N 1
ATOM 2039 C CA . LEU A 1 249 ? -12.791 7.321 13.933 1.00 95.88 249 LEU A CA 1
ATOM 2040 C C . LEU A 1 249 ? -11.861 7.755 15.065 1.00 95.88 249 LEU A C 1
ATOM 2042 O O . LEU A 1 249 ? -10.639 7.634 14.958 1.00 95.88 249 LEU A O 1
ATOM 2046 N N . LYS A 1 250 ? -12.458 8.198 16.171 1.00 96.38 250 LYS A N 1
ATOM 2047 C CA . LYS A 1 250 ? -11.760 8.456 17.434 1.00 96.38 250 LYS A CA 1
ATOM 2048 C C . LYS A 1 250 ? -11.970 7.273 18.361 1.00 96.38 250 LYS A C 1
ATOM 2050 O O . LYS A 1 250 ? -13.109 6.909 18.656 1.00 96.38 250 LYS A O 1
ATOM 2055 N N . VAL A 1 251 ? -10.880 6.682 18.825 1.00 95.31 251 VAL A N 1
ATOM 2056 C CA . VAL A 1 251 ? -10.888 5.534 19.727 1.00 95.31 251 VAL A CA 1
ATOM 2057 C C . VAL A 1 251 ? -10.320 5.953 21.074 1.00 95.31 251 VAL A C 1
ATOM 2059 O O . VAL A 1 251 ? -9.274 6.596 21.153 1.00 95.31 251 VAL A O 1
ATOM 2062 N N . TYR A 1 252 ? -11.021 5.569 22.135 1.00 94.94 252 TYR A N 1
ATOM 2063 C CA . TYR A 1 252 ? -10.558 5.673 23.507 1.00 94.94 252 TYR A CA 1
ATOM 2064 C C . TYR A 1 252 ? -10.677 4.315 24.194 1.00 94.94 252 TYR A C 1
ATOM 2066 O O . TYR A 1 252 ? -11.759 3.737 24.256 1.00 94.94 252 TYR A O 1
ATOM 2074 N N . ASN A 1 253 ? -9.577 3.825 24.747 1.00 93.69 253 ASN A N 1
ATOM 2075 C CA . ASN A 1 253 ? -9.520 2.585 25.507 1.00 93.69 253 ASN A CA 1
ATOM 2076 C C . ASN A 1 253 ? -9.368 2.929 26.992 1.00 93.69 253 ASN A C 1
ATOM 2078 O O . ASN A 1 253 ? -8.508 3.727 27.363 1.00 93.69 253 ASN A O 1
ATOM 2082 N N . ASN A 1 254 ? -10.170 2.311 27.864 1.00 93.25 254 ASN A N 1
ATOM 2083 C CA . ASN A 1 254 ? -10.017 2.483 29.319 1.00 93.25 254 ASN A CA 1
ATOM 2084 C C . ASN A 1 254 ? -8.899 1.610 29.927 1.00 93.25 254 ASN A C 1
ATOM 2086 O O . ASN A 1 254 ? -8.797 1.507 31.151 1.00 93.25 254 ASN A O 1
ATOM 2090 N N . PHE A 1 255 ? -8.093 0.967 29.084 1.00 92.12 255 PHE A N 1
ATOM 2091 C CA . PHE A 1 255 ? -7.081 -0.014 29.451 1.00 92.12 255 PHE A CA 1
ATOM 2092 C C . PHE A 1 255 ? -5.835 0.137 28.576 1.00 92.12 255 PHE A C 1
ATOM 2094 O O . PHE A 1 255 ? -5.892 0.657 27.459 1.00 92.12 255 PHE A O 1
ATOM 2101 N N . TYR A 1 256 ? -4.715 -0.378 29.074 1.00 90.56 256 TYR A N 1
ATOM 2102 C CA . TYR A 1 256 ? -3.441 -0.410 28.369 1.00 90.56 256 TYR A CA 1
ATOM 2103 C C . TYR A 1 256 ? -2.678 -1.700 28.678 1.00 90.56 256 TYR A C 1
ATOM 2105 O O . TYR A 1 256 ? -2.943 -2.376 29.678 1.00 90.56 256 TYR A O 1
ATOM 2113 N N . LEU A 1 257 ? -1.693 -2.031 27.846 1.00 89.44 257 LEU A N 1
ATOM 2114 C CA . LEU A 1 257 ? -0.848 -3.198 28.055 1.00 89.44 257 LEU A CA 1
ATOM 2115 C C . LEU A 1 257 ? 0.151 -2.932 29.193 1.00 89.44 257 LEU A C 1
ATOM 2117 O O . LEU A 1 257 ? 1.131 -2.208 29.020 1.00 89.44 257 LEU A O 1
ATOM 2121 N N . LYS A 1 258 ? -0.087 -3.534 30.365 1.00 81.75 258 LYS A N 1
ATOM 2122 C CA . LYS A 1 258 ? 0.683 -3.281 31.603 1.00 81.75 258 LYS A CA 1
ATOM 2123 C C . LYS A 1 258 ? 2.186 -3.560 31.476 1.00 81.75 258 LYS A C 1
ATOM 2125 O O . LYS A 1 258 ? 2.982 -2.853 32.089 1.00 81.75 258 LYS A O 1
ATOM 2130 N N . ASP A 1 259 ? 2.564 -4.542 30.661 1.00 78.62 259 ASP A N 1
ATOM 2131 C CA . ASP A 1 259 ? 3.961 -4.954 30.467 1.00 78.62 259 ASP A CA 1
ATOM 2132 C C . ASP A 1 259 ? 4.652 -4.267 29.275 1.00 78.62 259 ASP A C 1
ATOM 2134 O O . ASP A 1 259 ? 5.810 -4.569 28.964 1.00 78.62 259 ASP A O 1
ATOM 2138 N N . ALA A 1 260 ? 3.976 -3.331 28.597 1.00 77.88 260 ALA A N 1
ATOM 2139 C CA . ALA A 1 260 ? 4.566 -2.584 27.495 1.00 77.88 260 ALA A CA 1
ATOM 2140 C C . ALA A 1 260 ? 5.687 -1.665 28.005 1.00 77.88 260 ALA A C 1
ATOM 2142 O O . ALA A 1 260 ? 5.451 -0.635 28.630 1.00 77.88 260 ALA A O 1
ATOM 2143 N N . GLN A 1 261 ? 6.935 -2.032 27.708 1.00 71.94 261 GLN A N 1
ATOM 2144 C CA . GLN A 1 261 ? 8.105 -1.179 27.961 1.00 71.94 261 GLN A CA 1
ATOM 2145 C C . GLN A 1 261 ? 8.207 -0.026 26.953 1.00 71.94 261 GLN A C 1
ATOM 2147 O O . GLN A 1 261 ? 8.901 0.961 27.190 1.00 71.94 261 GLN A O 1
ATOM 2152 N N . GLU A 1 262 ? 7.554 -0.174 25.801 1.00 77.31 262 GLU A N 1
ATOM 2153 C CA . GLU A 1 262 ? 7.607 0.776 24.703 1.00 77.31 262 GLU A CA 1
ATOM 2154 C C . GLU A 1 262 ? 6.457 1.786 24.811 1.00 77.31 262 GLU A C 1
ATOM 2156 O O . GLU A 1 262 ? 5.293 1.409 24.930 1.00 77.31 262 GLU A O 1
ATOM 2161 N N . LYS A 1 263 ? 6.790 3.078 24.740 1.00 79.62 263 LYS A N 1
ATOM 2162 C CA . LYS A 1 263 ? 5.828 4.174 24.604 1.00 79.62 263 LYS A CA 1
ATOM 2163 C C . LYS A 1 263 ? 6.177 4.973 23.357 1.00 79.62 263 LYS A C 1
ATOM 2165 O O . LYS A 1 263 ? 7.279 5.515 23.265 1.00 79.62 263 LYS A O 1
ATOM 2170 N N . ARG A 1 264 ? 5.251 5.019 22.399 1.00 81.81 264 ARG A N 1
ATOM 2171 C CA . ARG A 1 264 ? 5.460 5.657 21.090 1.00 81.81 264 ARG A CA 1
ATOM 2172 C C . ARG A 1 264 ? 4.767 7.013 20.983 1.00 81.81 264 ARG A C 1
ATOM 2174 O O . ARG A 1 264 ? 5.303 7.907 20.332 1.00 81.81 264 ARG A O 1
ATOM 2181 N N . GLY A 1 265 ? 3.616 7.168 21.633 1.00 79.94 265 GLY A N 1
ATOM 2182 C CA . GLY A 1 265 ? 2.808 8.380 21.612 1.00 79.94 265 GLY A CA 1
ATOM 2183 C C . GLY A 1 265 ? 2.716 9.097 22.957 1.00 79.94 265 GLY A C 1
ATOM 2184 O O . GLY A 1 265 ? 3.560 8.964 23.852 1.00 79.94 265 GLY A O 1
ATOM 2185 N N . SER A 1 266 ? 1.666 9.907 23.076 1.00 77.00 266 SER A N 1
ATOM 2186 C CA . SER A 1 266 ? 1.309 10.660 24.281 1.00 77.00 266 SER A CA 1
ATOM 2187 C C . SER A 1 266 ? 0.768 9.742 25.385 1.00 77.00 266 SER A C 1
ATOM 2189 O O . SER A 1 266 ? 1.064 9.948 26.571 1.00 77.00 266 SER A O 1
ATOM 2191 N N . SER A 1 267 ? 0.058 8.684 24.996 1.00 85.94 267 SER A N 1
ATOM 2192 C CA . SER A 1 267 ? -0.545 7.675 25.869 1.00 85.94 267 SER A CA 1
ATOM 2193 C C . SER A 1 267 ? 0.157 6.315 25.738 1.00 85.94 267 SER A C 1
ATOM 2195 O O . SER A 1 267 ? 1.199 6.216 25.084 1.00 85.94 267 SER A O 1
ATOM 2197 N N . ASN A 1 268 ? -0.283 5.313 26.501 1.00 89.44 268 ASN A N 1
ATOM 2198 C CA . ASN A 1 268 ? 0.345 3.993 26.507 1.00 89.44 268 ASN A CA 1
ATOM 2199 C C . ASN A 1 268 ? -0.227 3.115 25.388 1.00 89.44 268 ASN A C 1
ATOM 2201 O O . ASN A 1 268 ? -1.377 3.279 24.986 1.00 89.44 268 ASN A O 1
ATOM 2205 N N . LEU A 1 269 ? 0.563 2.136 24.941 1.00 91.94 269 LEU A N 1
ATOM 2206 C CA . LEU A 1 269 ? 0.095 1.120 24.001 1.00 91.94 269 LEU A CA 1
ATOM 2207 C C . LEU A 1 269 ? -1.023 0.291 24.638 1.00 91.94 269 LEU A C 1
ATOM 2209 O O . LEU A 1 269 ? -0.876 -0.203 25.759 1.00 91.94 269 LEU A O 1
ATOM 2213 N N . SER A 1 270 ? -2.124 0.116 23.912 1.00 91.44 270 SER A N 1
ATOM 2214 C CA . SER A 1 270 ? -3.304 -0.580 24.418 1.00 91.44 270 SER A CA 1
ATOM 2215 C C . SER A 1 270 ? -3.508 -1.935 23.752 1.00 91.44 270 SER A C 1
ATOM 2217 O O . SER A 1 270 ? -3.479 -2.968 24.424 1.00 91.44 270 SER A O 1
ATOM 2219 N N . LEU A 1 271 ? -3.667 -1.953 22.430 1.00 93.69 271 LEU A N 1
ATOM 2220 C CA . LEU A 1 271 ? -4.090 -3.142 21.691 1.00 93.69 271 LEU A CA 1
ATOM 2221 C C . LEU A 1 271 ? -3.647 -3.079 20.223 1.00 93.69 271 LEU A C 1
ATOM 2223 O O . LEU A 1 271 ? -3.189 -2.041 19.745 1.00 93.69 271 LEU A O 1
ATOM 2227 N N . LEU A 1 272 ? -3.791 -4.190 19.503 1.00 94.25 272 LEU A N 1
ATOM 2228 C CA . LEU A 1 272 ? -3.601 -4.249 18.055 1.00 94.25 272 LEU A CA 1
ATOM 2229 C C . LEU A 1 272 ? -4.940 -4.069 17.337 1.00 94.25 272 LEU A C 1
ATOM 2231 O O . LEU A 1 272 ? -5.922 -4.728 17.672 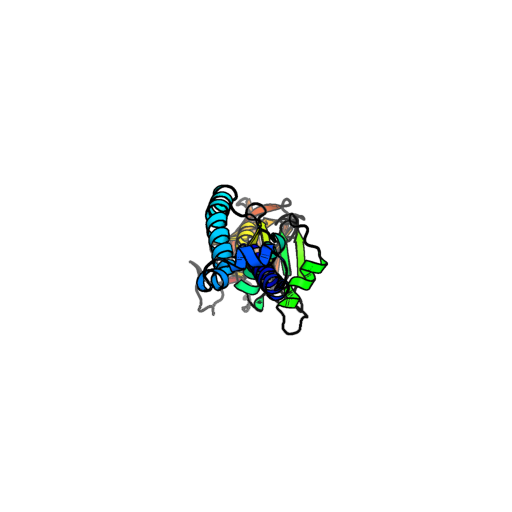1.00 94.25 272 LEU A O 1
ATOM 2235 N N . VAL A 1 273 ? -4.966 -3.203 16.331 1.00 94.69 273 VAL A N 1
ATOM 2236 C CA . VAL A 1 273 ? -6.116 -2.967 15.462 1.00 94.69 273 VAL A CA 1
ATOM 2237 C C . VAL A 1 273 ? -5.765 -3.338 14.033 1.00 94.69 273 VAL A C 1
ATOM 2239 O O . VAL A 1 273 ? -4.750 -2.908 13.487 1.00 94.69 273 VAL A O 1
ATOM 2242 N N . ASN A 1 274 ? -6.646 -4.110 13.407 1.00 94.31 274 ASN A N 1
ATOM 2243 C CA . ASN A 1 274 ? -6.579 -4.412 11.989 1.00 94.31 274 ASN A CA 1
ATOM 2244 C C . ASN A 1 274 ? -7.853 -3.920 11.301 1.00 94.31 274 ASN A C 1
ATOM 2246 O O . ASN A 1 274 ? -8.959 -4.348 11.629 1.00 94.31 274 ASN A O 1
ATOM 2250 N N . ILE A 1 275 ? -7.685 -3.010 10.344 1.00 94.00 275 ILE A N 1
ATOM 2251 C CA . ILE A 1 275 ? -8.783 -2.354 9.633 1.00 94.00 275 ILE A CA 1
ATOM 2252 C C . ILE A 1 275 ? -8.900 -2.980 8.246 1.00 94.00 275 ILE A C 1
ATOM 2254 O O . ILE A 1 275 ? -7.954 -2.953 7.454 1.00 94.00 275 ILE A O 1
ATOM 2258 N N . LYS A 1 276 ? -10.081 -3.511 7.937 1.00 93.06 276 LYS A N 1
ATOM 2259 C CA . LYS A 1 276 ? -10.430 -4.068 6.629 1.00 93.06 276 LYS A CA 1
ATOM 2260 C C . LYS A 1 276 ? -11.578 -3.252 6.043 1.00 93.06 276 LYS A C 1
ATOM 2262 O O . LYS A 1 276 ? -12.570 -2.990 6.715 1.00 93.06 276 LYS A O 1
ATOM 2267 N N . ALA A 1 277 ? -11.424 -2.834 4.794 1.00 88.88 277 ALA A N 1
ATOM 2268 C CA . ALA A 1 277 ? -12.441 -2.096 4.058 1.00 88.88 277 ALA A CA 1
ATOM 2269 C C . ALA A 1 277 ? -12.330 -2.496 2.586 1.00 88.88 277 ALA A C 1
ATOM 2271 O O . ALA A 1 277 ? -11.418 -2.025 1.902 1.00 88.88 277 ALA A O 1
ATOM 2272 N N . ASP A 1 278 ? -13.207 -3.402 2.153 1.00 77.88 278 ASP A N 1
ATOM 2273 C CA . ASP A 1 278 ? -13.264 -3.960 0.794 1.00 77.88 278 ASP A CA 1
ATOM 2274 C C . ASP A 1 278 ? -14.472 -3.405 0.010 1.00 77.88 278 ASP A C 1
ATOM 2276 O O . ASP A 1 278 ? -15.530 -3.107 0.615 1.00 77.88 278 ASP A O 1
#

pLDDT: mean 83.4, std 13.26, range [41.38, 96.69]

Foldseek 3Di:
DPVCVVVVVVLVVVLVVVVVVLVVPPDDVVNVVVVVPDPVVNVCVSVVVVVVVVVVCVVVVVVCVVVDPDDDPCLPVQALVLVCCQACVVQPLLLQLAEEEEADCPVVQDLVCVCQSCLVSDPVSCSHNYHYHYDNDLQPDKAQAPRYWYWYQDPVVSYIDTCRVVSNCVAKPWPFQADNQQWGFQKTKIKHWAHQQQKKKKKWAFPDDDPQAKWKWKQKQVPDIDIDGPPDRIDMDMDRGHHRDIIMIIIHIPAADPPDPDDDHPGHTRTGMDMIHD

Organism: NCBI:txid679200

Radius of gyration: 32.06 Å; chains: 1; bounding box: 74×41×96 Å

Secondary structure (DSSP, 8-state):
--SSHHHHHHHHHHHHHHHHHHHH-TTSHHHHHHTTS-HHHHHHHHHHHHHHHHHHHHHHHHHHHHH-TT--SSHHHHHHHHHHIIIIIHHGGGGTTPEEEEE--TT---HHHHHHHGGGT-TTS--TT-EEEEESSGGGS----TTEEEEEEETTTTEEEE-HHHHHHHHEEEEEEE-TTSEEEEEEEEEEE--TT-EEEEEEE--S---S--EEEEEETTTEEEEEE-SSSEEEEEEE--TT-EEEEEEEES---TT-----SSS-EEEEEEEEE-

Sequence (278 aa):
MRWVYAPYMTALLWLSHMYGTIKKEKNTDIAKEILSMDIDIKQYLPFILVFIWMVLMVPVELYGHSKYSGIYLFPDQKRYNTLADVTYGKYGSDIFGKKIYIIGNYYKMSKFNADTFFKVFDPKRKAEGTEVEFVESYRDFGQVTSNMLVIKEDAAQNAFVDVTDMIRNVKCEAIEGYYTDGWMDEQAEVNIMAGKDGLIDIEFMYPGELEGNETVYMNVDDNMTIELKLENNVSHQKFEVKPYEIINLKVYNNFYLKDAQEKRGSSNLSLLVNIKAD